Protein AF-A0A6I5CCP0-F1 (afdb_monomer_lite)

Secondary structure (DSSP, 8-state):
--HHHHH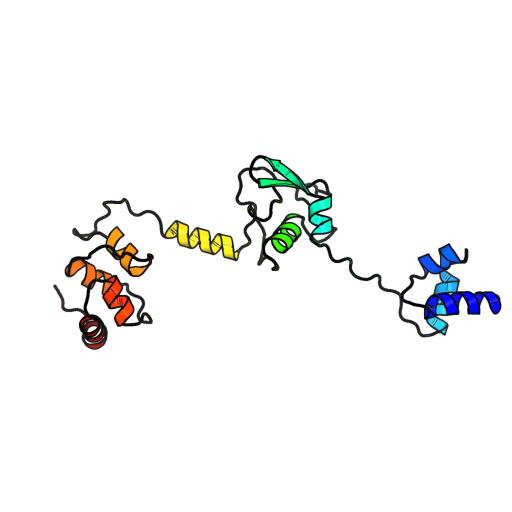HHHHHHHSSS--HHHHHHHHT--HHHHHHHHHHTTPPPP----PPP-HHHHHHHEEE-GGG-EEE-SEE-TT--EESSSS-BHHHHHHHHHHSS--SS--EE-SSSTT---GGGEE-HHHHHHHHHHHTT--S-TT-EETTEEHHHHHHHHHSPSSPPP--HHHHHHHHHTS-TTS-HHHHHHHHT--HHHHHHHHHH-PPP-

Structure (mmCIF, N/CA/C/O backbone):
data_AF-A0A6I5CCP0-F1
#
_entry.id   AF-A0A6I5CCP0-F1
#
loop_
_atom_site.group_PDB
_atom_site.id
_atom_site.type_symbol
_atom_site.label_atom_id
_atom_site.label_alt_id
_atom_site.label_comp_id
_atom_site.label_asym_id
_atom_site.label_entity_id
_atom_site.label_seq_id
_atom_site.pdbx_PDB_ins_code
_atom_site.Cartn_x
_atom_site.Cartn_y
_atom_site.Cartn_z
_atom_site.occupancy
_atom_site.B_iso_or_equiv
_atom_site.auth_seq_id
_atom_site.auth_comp_id
_atom_site.auth_asym_id
_atom_site.auth_atom_id
_atom_site.pdbx_PDB_model_num
ATOM 1 N N . MET A 1 1 ? -32.006 -8.911 41.129 1.00 88.88 1 MET A N 1
ATOM 2 C CA . MET A 1 1 ? -32.310 -7.919 40.074 1.00 88.88 1 MET A CA 1
ATOM 3 C C . MET A 1 1 ? -33.817 -7.750 40.030 1.00 88.88 1 MET A C 1
ATOM 5 O O . MET A 1 1 ? -34.495 -8.765 39.961 1.00 88.88 1 MET A O 1
ATOM 9 N N . THR A 1 2 ? -34.323 -6.521 40.144 1.00 96.19 2 THR A N 1
ATOM 10 C CA . THR A 1 2 ? -35.769 -6.241 40.096 1.00 96.19 2 THR A CA 1
ATOM 11 C C . THR A 1 2 ? -36.306 -6.386 38.670 1.00 96.19 2 THR A C 1
ATOM 13 O O . THR A 1 2 ? -35.546 -6.253 37.707 1.00 96.19 2 THR A O 1
ATOM 16 N N . THR A 1 3 ? -37.607 -6.645 38.527 1.00 96.25 3 THR A N 1
ATOM 17 C CA . THR A 1 3 ? -38.277 -6.769 37.220 1.00 96.25 3 THR A CA 1
ATOM 18 C C . THR A 1 3 ? -38.143 -5.489 36.393 1.00 96.25 3 THR A C 1
ATOM 20 O O . THR A 1 3 ? -37.806 -5.553 35.214 1.00 96.25 3 THR A O 1
ATOM 23 N N . GLU A 1 4 ? -38.293 -4.323 37.026 1.00 96.88 4 GLU A N 1
ATOM 24 C CA . GLU A 1 4 ? -38.095 -3.011 36.391 1.00 96.88 4 GLU A CA 1
ATOM 25 C C . GLU A 1 4 ? -36.678 -2.858 35.829 1.00 96.88 4 GLU A C 1
ATOM 27 O O . GLU A 1 4 ? -36.485 -2.457 34.681 1.00 96.88 4 GLU A O 1
ATOM 32 N N . ARG A 1 5 ? -35.668 -3.259 36.610 1.00 97.38 5 ARG A N 1
ATOM 33 C CA . ARG A 1 5 ? -34.268 -3.180 36.192 1.00 97.38 5 ARG A CA 1
ATOM 34 C C . ARG A 1 5 ? -33.956 -4.135 35.047 1.00 97.38 5 ARG A C 1
ATOM 36 O O . ARG A 1 5 ? -33.204 -3.772 34.144 1.00 97.38 5 ARG A O 1
ATOM 43 N N . TRP A 1 6 ? -34.523 -5.341 35.081 1.00 98.06 6 TRP A N 1
ATOM 44 C CA . TRP A 1 6 ? -34.424 -6.295 33.978 1.00 98.06 6 TRP A CA 1
ATOM 45 C C . TRP A 1 6 ? -35.023 -5.694 32.701 1.00 98.06 6 TRP A C 1
ATOM 47 O O . TRP A 1 6 ? -34.354 -5.687 31.668 1.00 98.06 6 TRP A O 1
ATOM 57 N N . ALA A 1 7 ? -36.225 -5.112 32.787 1.00 97.94 7 ALA A N 1
ATOM 58 C CA . ALA A 1 7 ? -36.920 -4.504 31.652 1.00 97.94 7 ALA A CA 1
ATOM 59 C C . ALA A 1 7 ? -36.148 -3.312 31.067 1.00 97.94 7 ALA A C 1
ATOM 61 O O . ALA A 1 7 ? -36.056 -3.162 29.848 1.00 97.94 7 ALA A O 1
ATOM 62 N N . GLU A 1 8 ? -35.524 -2.492 31.913 1.00 97.81 8 GLU A N 1
ATOM 63 C CA . GLU A 1 8 ? -34.726 -1.356 31.459 1.00 97.81 8 GLU A CA 1
ATOM 64 C C . GLU A 1 8 ? -33.438 -1.787 30.738 1.00 97.81 8 GLU A C 1
ATOM 66 O O . GLU A 1 8 ? -33.099 -1.237 29.684 1.00 97.81 8 GLU A O 1
ATOM 71 N N . ILE A 1 9 ? -32.748 -2.809 31.261 1.00 98.44 9 ILE A N 1
ATOM 72 C CA . ILE A 1 9 ? -31.604 -3.432 30.583 1.00 98.44 9 ILE A CA 1
ATOM 73 C C . ILE A 1 9 ? -32.053 -4.028 29.246 1.00 98.44 9 ILE A C 1
ATOM 75 O O . ILE A 1 9 ? -31.406 -3.781 28.226 1.00 98.44 9 ILE A O 1
ATOM 79 N N . ALA A 1 10 ? -33.155 -4.784 29.241 1.00 98.25 10 ALA A N 1
ATOM 80 C CA . ALA A 1 10 ? -33.691 -5.426 28.048 1.00 98.25 10 ALA A CA 1
ATOM 81 C C . ALA A 1 10 ? -33.992 -4.396 26.956 1.00 98.25 10 ALA A C 1
ATOM 83 O O . ALA A 1 10 ? -33.495 -4.535 25.841 1.00 98.25 10 ALA A O 1
ATOM 84 N N . ARG A 1 11 ? -34.676 -3.301 27.309 1.00 98.31 11 ARG A N 1
ATOM 85 C CA . ARG A 1 11 ? -34.985 -2.195 26.394 1.00 98.31 11 ARG A CA 1
ATOM 86 C C . ARG A 1 11 ? -33.733 -1.600 25.743 1.00 98.31 11 ARG A C 1
ATOM 88 O O . ARG A 1 11 ? -33.738 -1.331 24.546 1.00 98.31 11 ARG A O 1
ATOM 95 N N . LEU A 1 12 ? -32.653 -1.387 26.503 1.00 97.94 12 LEU A N 1
ATOM 96 C CA . LEU A 1 12 ? -31.401 -0.863 25.939 1.00 97.94 12 LEU A CA 1
ATOM 97 C C . LEU A 1 12 ? -30.697 -1.873 25.028 1.00 97.94 12 LEU A C 1
ATOM 99 O O . LEU A 1 12 ? -30.098 -1.473 24.032 1.00 97.94 12 LEU A O 1
ATOM 103 N N . LEU A 1 13 ? -30.750 -3.161 25.369 1.00 97.88 13 LEU A N 1
ATOM 104 C CA . LEU A 1 13 ? -30.146 -4.228 24.573 1.00 97.88 13 LEU A CA 1
ATOM 105 C C . LEU A 1 13 ? -30.885 -4.464 23.250 1.00 97.88 13 LEU A C 1
ATOM 107 O O . LEU A 1 13 ? -30.236 -4.774 22.254 1.00 97.88 13 LEU A O 1
ATOM 111 N N . THR A 1 14 ? -32.211 -4.308 23.226 1.00 97.62 14 THR A N 1
ATOM 112 C CA . THR A 1 14 ? -33.031 -4.489 22.017 1.00 97.62 14 THR A CA 1
ATOM 113 C C . THR A 1 14 ? -33.066 -3.253 21.121 1.00 97.62 14 THR A C 1
ATOM 115 O O . THR A 1 14 ? -33.321 -3.385 19.930 1.00 97.62 14 THR A O 1
ATOM 118 N N . ALA A 1 15 ? -32.779 -2.059 21.652 1.00 96.94 15 ALA A N 1
ATOM 119 C CA . ALA A 1 15 ? -32.758 -0.815 20.876 1.00 96.94 15 ALA A CA 1
ATOM 120 C C . ALA A 1 15 ? -31.620 -0.741 19.838 1.00 96.94 15 ALA A C 1
ATOM 122 O O . ALA A 1 15 ? -31.684 0.072 18.918 1.00 96.94 15 ALA A O 1
ATOM 123 N N . GLY A 1 16 ? -30.566 -1.553 19.972 1.00 93.19 16 GLY A N 1
ATOM 124 C CA . GLY A 1 16 ? -29.484 -1.594 18.992 1.00 93.19 16 GLY A CA 1
ATOM 125 C C . GLY A 1 16 ? -28.222 -2.317 19.468 1.00 93.19 16 GLY A C 1
ATOM 126 O O . GLY A 1 16 ? -28.158 -2.824 20.591 1.00 93.19 16 GLY A O 1
ATOM 127 N N . PRO A 1 17 ? -27.175 -2.368 18.624 1.00 93.81 17 PRO A N 1
ATOM 128 C CA . PRO A 1 17 ? -25.924 -3.041 18.945 1.00 93.81 17 PRO A CA 1
ATOM 129 C C . PRO A 1 17 ? -25.148 -2.265 20.021 1.00 93.81 17 PRO A C 1
ATOM 131 O O . PRO A 1 17 ? -24.336 -1.391 19.726 1.00 93.81 17 PRO A O 1
ATOM 134 N N . VAL A 1 18 ? -25.376 -2.610 21.289 1.00 96.12 18 VAL A N 1
ATOM 135 C CA . VAL A 1 18 ? -24.684 -2.022 22.446 1.00 96.12 18 VAL A CA 1
ATOM 136 C C . VAL A 1 18 ? -23.903 -3.073 23.229 1.00 96.12 18 VAL A C 1
ATOM 138 O O . VAL A 1 18 ? -24.293 -4.240 23.310 1.00 96.12 18 VAL A O 1
ATOM 141 N N . SER A 1 19 ? -22.784 -2.662 23.829 1.00 97.06 19 SER A N 1
ATOM 142 C CA . SER A 1 19 ? -21.966 -3.539 24.675 1.00 97.06 19 SER A CA 1
ATOM 143 C C . SER A 1 19 ? -22.492 -3.612 26.109 1.00 97.06 19 SER A C 1
ATOM 145 O O . SER A 1 19 ? -22.979 -2.618 26.647 1.00 97.06 19 SER A O 1
ATOM 147 N N . ASP A 1 20 ? -22.283 -4.749 26.779 1.00 97.69 20 ASP A N 1
ATOM 148 C CA . ASP A 1 20 ? -22.699 -4.922 28.181 1.00 97.69 20 ASP A CA 1
ATOM 149 C C . ASP A 1 20 ? -22.027 -3.912 29.112 1.00 97.69 20 ASP A C 1
ATOM 151 O O . ASP A 1 20 ? -22.633 -3.445 30.069 1.00 97.69 20 ASP A O 1
ATOM 155 N N . THR A 1 21 ? -20.777 -3.539 28.815 1.00 97.69 21 THR A N 1
ATOM 156 C CA . THR A 1 21 ? -20.056 -2.500 29.558 1.00 97.69 21 THR A CA 1
ATOM 157 C C . THR A 1 21 ? -20.719 -1.130 29.385 1.00 97.69 21 THR A C 1
ATOM 159 O O . THR A 1 21 ? -20.801 -0.375 30.346 1.00 97.69 21 THR A O 1
ATOM 162 N N . SER A 1 22 ? -21.186 -0.792 28.177 1.00 97.12 22 SER A N 1
ATOM 163 C CA . SER A 1 22 ? -21.854 0.489 27.914 1.00 97.12 22 SER A CA 1
ATOM 164 C C . SER A 1 22 ? -23.195 0.574 28.642 1.00 97.12 22 SER A C 1
ATOM 166 O O . SER A 1 22 ? -23.447 1.565 29.324 1.00 97.12 22 SER A O 1
ATOM 168 N N . VAL A 1 23 ? -24.000 -0.492 28.586 1.00 97.88 23 VAL A N 1
ATOM 169 C CA . VAL A 1 23 ? -25.275 -0.582 29.318 1.00 97.88 23 VAL A CA 1
ATOM 170 C C . VAL A 1 23 ? -25.043 -0.537 30.830 1.00 97.88 23 VAL A C 1
ATOM 172 O O . VAL A 1 23 ? -25.684 0.247 31.520 1.00 97.88 23 VAL A O 1
ATOM 175 N N . SER A 1 24 ? -24.074 -1.306 31.335 1.00 98.25 24 SER A N 1
ATOM 176 C CA . SER A 1 24 ? -23.688 -1.329 32.753 1.00 98.25 24 SER A CA 1
ATOM 177 C C . SER A 1 24 ? -23.285 0.053 33.271 1.00 98.25 24 SER A C 1
ATOM 179 O O . SER A 1 24 ? -23.760 0.458 34.328 1.00 98.25 24 SER A O 1
ATOM 181 N N . LYS A 1 25 ? -22.474 0.805 32.512 1.00 98.00 25 LYS A N 1
ATOM 182 C CA . LYS A 1 25 ? -22.101 2.186 32.859 1.00 98.00 25 LYS A CA 1
ATOM 183 C C . LYS A 1 25 ? -23.299 3.132 32.829 1.00 98.00 25 LYS A C 1
ATOM 185 O O . LYS A 1 25 ? -23.467 3.907 33.756 1.00 98.00 25 LYS A O 1
ATOM 190 N N . ARG A 1 26 ? -24.135 3.056 31.787 1.00 97.94 26 ARG A N 1
ATOM 191 C CA . ARG A 1 26 ? -25.297 3.943 31.620 1.00 97.94 26 ARG A CA 1
ATOM 192 C C . ARG A 1 26 ? -26.329 3.753 32.727 1.00 97.94 26 ARG A C 1
ATOM 194 O O . ARG A 1 26 ? -26.877 4.727 33.225 1.00 97.94 26 ARG A O 1
ATOM 201 N N . LEU A 1 27 ? -26.583 2.504 33.103 1.00 97.69 27 LEU A N 1
ATOM 202 C CA . LEU A 1 27 ? -27.554 2.175 34.136 1.00 97.69 27 LEU A CA 1
ATOM 203 C C . LEU A 1 27 ? -26.951 2.159 35.541 1.00 97.69 27 LEU A C 1
ATOM 205 O O . LEU A 1 27 ? -27.716 2.123 36.493 1.00 97.69 27 LEU A O 1
ATOM 209 N N . HIS A 1 28 ? -25.626 2.218 35.698 1.00 97.69 28 HIS A N 1
ATOM 210 C CA . HIS A 1 28 ? -24.938 2.030 36.982 1.00 97.69 28 HIS A CA 1
ATOM 211 C C . HIS A 1 28 ? -25.294 0.676 37.629 1.00 97.69 28 HIS A C 1
ATOM 213 O O . HIS A 1 28 ? -25.714 0.598 38.781 1.00 97.69 28 HIS A O 1
ATOM 219 N N . CYS A 1 29 ? -25.182 -0.416 36.867 1.00 97.44 29 CYS A N 1
ATOM 220 C CA . CYS A 1 29 ? -25.415 -1.782 37.352 1.00 97.44 29 CYS A CA 1
ATOM 221 C C . CYS A 1 29 ? -24.216 -2.694 37.080 1.00 97.44 29 CYS A C 1
ATOM 223 O O . CYS A 1 29 ? -23.325 -2.359 36.295 1.00 97.44 29 CYS A O 1
ATOM 225 N N . HIS A 1 30 ? -24.182 -3.876 37.699 1.00 97.81 30 HIS A N 1
ATOM 226 C CA . HIS A 1 30 ? -23.111 -4.829 37.439 1.00 97.81 30 HIS A CA 1
ATOM 227 C C . HIS A 1 30 ? -23.213 -5.410 36.027 1.00 97.81 30 HIS A C 1
ATOM 229 O O . HIS A 1 30 ? -24.251 -5.893 35.580 1.00 97.81 30 HIS A O 1
ATOM 235 N N . LYS A 1 31 ? -22.072 -5.471 35.337 1.00 97.88 31 LYS A N 1
ATOM 236 C CA . LYS A 1 31 ? -21.960 -6.074 34.000 1.00 97.88 31 LYS A CA 1
ATOM 237 C C . LYS A 1 31 ? -22.453 -7.529 33.939 1.00 97.88 31 LYS A C 1
ATOM 239 O O . LYS A 1 31 ? -22.919 -7.967 32.890 1.00 97.88 31 LYS A O 1
ATOM 244 N N . ARG A 1 32 ? -22.354 -8.282 35.044 1.00 97.94 32 ARG A N 1
ATOM 245 C CA . ARG A 1 32 ? -22.857 -9.666 35.138 1.00 97.94 32 ARG A CA 1
ATOM 246 C C . ARG A 1 32 ? -24.376 -9.739 34.967 1.00 97.94 32 ARG A C 1
ATOM 248 O O . ARG A 1 32 ? -24.837 -10.653 34.288 1.00 97.94 32 ARG A O 1
ATOM 255 N N . ASP A 1 33 ? -25.113 -8.767 35.501 1.00 98.12 33 ASP A N 1
ATOM 256 C CA . ASP A 1 33 ? -26.572 -8.699 35.377 1.00 98.12 33 ASP A CA 1
ATOM 257 C C . ASP A 1 33 ? -26.972 -8.428 33.930 1.00 98.12 33 ASP A C 1
ATOM 259 O O . ASP A 1 33 ? -27.780 -9.157 33.366 1.00 98.12 33 ASP A O 1
ATOM 263 N N . VAL A 1 34 ? -26.308 -7.468 33.278 1.00 98.38 34 VAL A N 1
ATOM 264 C CA . VAL A 1 34 ? -26.515 -7.190 31.847 1.00 98.38 34 VAL A CA 1
ATOM 265 C C . VAL A 1 34 ? -26.241 -8.427 30.992 1.00 98.38 34 VAL A C 1
ATOM 267 O O . VAL A 1 34 ? -27.025 -8.762 30.107 1.00 98.38 34 VAL A O 1
ATOM 270 N N . GLY A 1 35 ? -25.155 -9.146 31.286 1.00 97.88 35 GLY A N 1
ATOM 271 C CA . GLY A 1 35 ? -24.825 -10.391 30.598 1.00 97.88 35 GLY A CA 1
ATOM 272 C C . GLY A 1 35 ? -25.849 -11.507 30.832 1.00 97.88 35 GLY A C 1
ATOM 273 O O . GLY A 1 35 ? -26.029 -12.340 29.947 1.00 97.88 35 GLY A O 1
ATOM 274 N N . LYS A 1 36 ? -26.521 -11.535 31.992 1.00 98.19 36 LYS A N 1
ATOM 275 C CA . LYS A 1 36 ? -27.636 -12.454 32.261 1.00 98.19 36 LYS A CA 1
ATOM 276 C C . LYS A 1 36 ? -28.843 -12.089 31.402 1.00 98.19 36 LYS A C 1
ATOM 278 O O . LYS A 1 36 ? -29.262 -12.925 30.616 1.00 98.19 36 LYS A O 1
ATOM 283 N N . VAL A 1 37 ? -29.293 -10.832 31.446 1.00 98.38 37 VAL A N 1
ATOM 284 C CA . VAL A 1 37 ? -30.425 -10.356 30.626 1.00 98.38 37 VAL A CA 1
ATOM 285 C C . VAL A 1 37 ? -30.181 -10.611 29.137 1.00 98.38 37 VAL A C 1
ATOM 287 O O . VAL A 1 37 ? -31.066 -11.091 28.440 1.00 98.38 37 VAL A O 1
ATOM 290 N N . ARG A 1 38 ? -28.962 -10.370 28.637 1.00 98.50 38 ARG A N 1
ATOM 291 C CA . ARG A 1 38 ? -28.609 -10.668 27.241 1.00 98.50 38 ARG A CA 1
ATOM 292 C C . ARG A 1 38 ? -28.812 -12.146 26.885 1.00 98.50 38 ARG A C 1
ATOM 294 O O . ARG A 1 38 ? -29.326 -12.430 25.808 1.00 98.50 38 ARG A O 1
ATOM 301 N N . ARG A 1 39 ? -28.385 -13.066 27.761 1.00 98.19 39 ARG A N 1
ATOM 302 C CA . ARG A 1 39 ? -28.573 -14.513 27.560 1.00 98.19 39 ARG A CA 1
ATOM 303 C C . ARG A 1 39 ? -30.046 -14.897 27.631 1.00 98.19 39 ARG A C 1
ATOM 305 O O . ARG A 1 39 ? -30.483 -15.658 26.779 1.00 98.19 39 ARG A O 1
ATOM 312 N N . ASP A 1 40 ? -30.784 -14.340 28.588 1.00 98.06 40 ASP A N 1
ATOM 313 C CA . ASP A 1 40 ? -32.223 -14.580 28.748 1.00 98.06 40 ASP A CA 1
ATOM 314 C C . ASP A 1 40 ? -33.003 -14.143 27.490 1.00 98.06 40 ASP A C 1
ATOM 316 O O . ASP A 1 40 ? -33.939 -14.815 27.077 1.00 98.06 40 ASP A O 1
ATOM 320 N N . LEU A 1 41 ? -32.571 -13.059 26.832 1.00 97.88 41 LEU A N 1
ATOM 321 C CA . LEU A 1 41 ? -33.126 -12.577 25.558 1.00 97.88 41 LEU A CA 1
ATOM 322 C C . LEU A 1 41 ? -32.621 -13.336 24.314 1.00 97.88 41 LEU A C 1
ATOM 324 O O . LEU A 1 41 ? -32.985 -12.975 23.197 1.00 97.88 41 LEU A O 1
ATOM 328 N N . GLY A 1 42 ? -31.726 -14.319 24.462 1.00 97.56 42 GLY A N 1
ATOM 329 C CA . GLY A 1 42 ? -31.123 -15.035 23.330 1.00 97.56 42 GLY A CA 1
ATOM 330 C C . GLY A 1 42 ? -30.231 -14.169 22.429 1.00 97.56 42 GLY A C 1
ATOM 331 O O . GLY A 1 42 ? -29.919 -14.554 21.303 1.00 97.56 42 GLY A O 1
ATOM 332 N N . LEU A 1 43 ? -29.801 -12.992 22.896 1.00 97.12 43 LEU A N 1
ATOM 333 C CA . LEU A 1 43 ? -28.999 -12.069 22.097 1.00 97.12 43 LEU A CA 1
ATOM 334 C C . LEU A 1 43 ? -27.531 -12.528 22.040 1.00 97.12 43 LEU A C 1
ATOM 336 O O . LEU A 1 43 ? -26.941 -12.878 23.071 1.00 97.12 43 LEU A O 1
ATOM 340 N N . PRO A 1 44 ? -26.869 -12.456 20.870 1.00 96.50 44 PRO A N 1
ATOM 341 C CA . PRO A 1 44 ? -25.467 -12.825 20.759 1.00 96.50 44 PRO A CA 1
ATOM 342 C C . PRO A 1 44 ? -24.583 -11.877 21.575 1.00 96.50 44 PRO A C 1
ATOM 344 O O . PRO A 1 44 ? -24.901 -10.701 21.802 1.00 96.50 44 PRO A O 1
ATOM 347 N N . LYS A 1 45 ? -23.415 -12.381 21.989 1.00 95.94 45 LYS A N 1
ATOM 348 C CA . LYS A 1 45 ? -22.385 -11.560 22.632 1.00 95.94 45 LYS A CA 1
ATOM 349 C C . LYS A 1 45 ? -21.998 -10.417 21.696 1.00 95.94 45 LYS A C 1
ATOM 351 O O . LYS A 1 45 ? -21.583 -10.661 20.564 1.00 95.94 45 LYS A O 1
ATOM 356 N N . TYR A 1 46 ? -22.078 -9.186 22.197 1.00 95.19 46 TYR A N 1
ATOM 357 C CA . TYR A 1 46 ? -21.692 -8.008 21.429 1.00 95.19 46 TYR A CA 1
ATOM 358 C C . TYR A 1 46 ? -20.239 -8.122 20.952 1.00 95.19 46 TYR A C 1
ATOM 360 O O . TYR A 1 46 ? -19.313 -8.255 21.762 1.00 95.19 46 TYR A O 1
ATOM 368 N N . ARG A 1 47 ? -20.050 -8.046 19.634 1.00 91.50 47 ARG A N 1
ATOM 369 C CA . ARG A 1 47 ? -18.745 -7.904 18.994 1.00 91.50 47 ARG A CA 1
ATOM 370 C C . ARG A 1 47 ? -18.659 -6.474 18.466 1.00 91.50 47 ARG A C 1
ATOM 372 O O . ARG A 1 47 ? -19.476 -6.120 17.620 1.00 91.50 47 ARG A O 1
ATOM 379 N N . PRO A 1 48 ? -17.736 -5.639 18.973 1.00 85.38 48 PRO A N 1
ATOM 380 C CA . PRO A 1 48 ? -17.564 -4.306 18.422 1.00 85.38 48 PRO A CA 1
ATOM 381 C C . PRO A 1 48 ? -17.222 -4.417 16.932 1.00 85.38 48 PRO A C 1
ATOM 383 O O 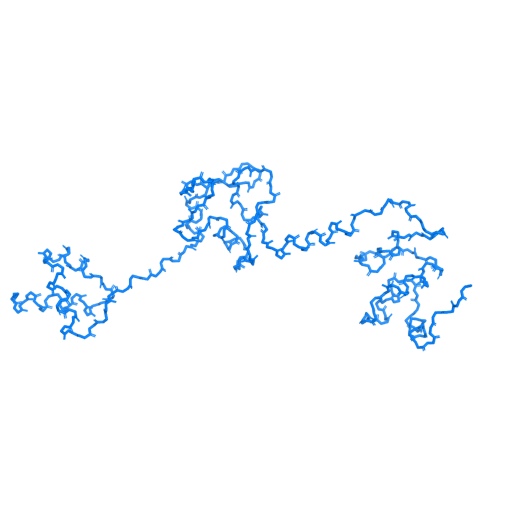. PRO A 1 48 ? -16.472 -5.327 16.561 1.00 85.38 48 PRO A O 1
ATOM 386 N N . PRO A 1 49 ? -17.747 -3.518 16.083 1.00 82.56 49 PRO A N 1
ATOM 387 C CA . PRO A 1 49 ? -17.372 -3.503 14.681 1.00 82.56 49 PRO A CA 1
ATOM 388 C C . PRO A 1 49 ? -15.856 -3.335 14.571 1.00 82.56 49 PRO A C 1
ATOM 390 O O . PRO A 1 49 ? -15.248 -2.543 15.301 1.00 82.56 49 PRO A O 1
ATOM 393 N N . THR A 1 50 ? -15.231 -4.099 13.673 1.00 83.25 50 THR A N 1
ATOM 394 C CA . THR A 1 50 ? -13.808 -3.928 13.384 1.00 83.25 50 THR A CA 1
ATOM 395 C C . THR A 1 50 ? -13.622 -2.517 12.852 1.00 83.25 50 THR A C 1
ATOM 397 O O . THR A 1 50 ? -14.106 -2.191 11.771 1.00 83.25 50 THR A O 1
ATOM 400 N N . ARG A 1 51 ? -12.934 -1.663 13.615 1.00 86.31 51 ARG A N 1
ATOM 401 C CA . ARG A 1 51 ? -12.612 -0.310 13.163 1.00 86.31 51 ARG A CA 1
ATOM 402 C C . ARG A 1 51 ? -11.797 -0.399 11.875 1.00 86.31 51 ARG A C 1
ATOM 404 O O . ARG A 1 51 ? -10.670 -0.899 11.887 1.00 86.31 51 ARG A O 1
ATOM 411 N N . VAL A 1 52 ? -12.356 0.119 10.788 1.00 90.12 52 VAL A N 1
ATOM 412 C CA . VAL A 1 52 ? -11.662 0.232 9.507 1.00 90.12 52 VAL A CA 1
ATOM 413 C C . VAL A 1 52 ? -10.802 1.486 9.545 1.00 90.12 52 VAL A C 1
ATOM 415 O O . VAL A 1 52 ? -11.296 2.581 9.782 1.00 90.12 52 VAL A O 1
ATOM 418 N N . TRP A 1 53 ? -9.500 1.308 9.348 1.00 95.38 53 TRP A N 1
ATOM 419 C CA . TRP A 1 53 ? -8.555 2.416 9.255 1.00 95.38 53 TRP A CA 1
ATOM 420 C C . TRP A 1 53 ? -8.570 2.975 7.837 1.00 95.38 53 TRP A C 1
ATOM 422 O O . TRP A 1 53 ? -8.310 2.226 6.891 1.00 95.38 53 TRP A O 1
ATOM 432 N N . GLY A 1 54 ? -8.878 4.263 7.698 1.00 95.88 54 GLY A N 1
ATOM 433 C CA . GLY A 1 54 ? -9.105 4.917 6.405 1.00 95.88 54 GLY A CA 1
ATOM 434 C C . GLY A 1 54 ? -8.223 6.141 6.153 1.00 95.88 54 GLY A C 1
ATOM 435 O O . GLY A 1 54 ? -7.209 6.347 6.822 1.00 95.88 54 GLY A O 1
ATOM 436 N N . ARG A 1 55 ? -8.632 6.958 5.173 1.00 97.56 55 ARG A N 1
ATOM 437 C CA . ARG A 1 55 ? -7.954 8.210 4.798 1.00 97.56 55 ARG A CA 1
ATOM 438 C C . ARG A 1 55 ? -7.880 9.187 5.970 1.00 97.56 55 ARG A C 1
ATOM 440 O O . ARG A 1 55 ? -6.793 9.659 6.268 1.00 97.56 55 ARG A O 1
ATOM 447 N N . ASP A 1 56 ? -8.978 9.409 6.683 1.00 97.56 56 ASP A N 1
ATOM 448 C CA . ASP A 1 56 ? -9.016 10.380 7.786 1.00 97.56 56 ASP A CA 1
ATOM 449 C C . ASP A 1 56 ? -8.045 10.020 8.916 1.00 97.56 56 ASP A C 1
ATOM 451 O O . ASP A 1 56 ? -7.374 10.881 9.481 1.00 97.56 56 ASP A O 1
ATOM 455 N N . ASP A 1 57 ? -7.910 8.726 9.222 1.00 97.38 57 ASP A N 1
ATOM 456 C CA . ASP A 1 57 ? -6.922 8.252 10.191 1.00 97.38 57 ASP A CA 1
ATOM 457 C C . ASP A 1 57 ? -5.487 8.486 9.714 1.00 97.38 57 ASP A C 1
ATOM 459 O O . ASP A 1 57 ? -4.625 8.842 10.518 1.00 97.38 57 ASP A O 1
ATOM 463 N N . TYR A 1 58 ? -5.230 8.275 8.421 1.00 98.12 58 TYR A N 1
ATOM 464 C CA . TYR A 1 58 ? -3.929 8.532 7.815 1.00 98.12 58 TYR A CA 1
ATOM 465 C C . TYR A 1 58 ? -3.580 10.022 7.836 1.00 98.12 58 TYR A C 1
ATOM 467 O O . TYR A 1 58 ? -2.482 10.372 8.262 1.00 98.12 58 TYR A O 1
ATOM 475 N N . GLU A 1 59 ? -4.504 10.895 7.437 1.00 97.94 59 GLU A N 1
ATOM 476 C CA . GLU A 1 59 ? -4.298 12.347 7.437 1.00 97.94 59 GLU A CA 1
ATOM 477 C C . GLU A 1 59 ? -4.086 12.874 8.860 1.00 97.94 59 GLU A C 1
ATOM 479 O O . GLU A 1 59 ? -3.142 13.613 9.119 1.00 97.94 59 GLU A O 1
ATOM 484 N N . ARG A 1 60 ? -4.887 12.411 9.827 1.00 97.75 60 ARG A N 1
ATOM 485 C CA . ARG A 1 60 ? -4.759 12.804 11.239 1.00 97.75 60 ARG A CA 1
ATOM 486 C C . ARG A 1 60 ? -3.423 12.398 11.863 1.00 97.75 60 ARG A C 1
ATOM 488 O O . ARG A 1 60 ? -2.923 13.085 12.751 1.00 97.75 60 ARG A O 1
ATOM 495 N N . LEU A 1 61 ? -2.869 11.254 11.462 1.00 98.06 61 LEU A N 1
ATOM 496 C CA . LEU A 1 61 ? -1.658 10.684 12.062 1.00 98.06 61 LEU A CA 1
ATOM 497 C C . LEU A 1 61 ? -0.402 10.860 11.209 1.00 98.06 61 LEU A C 1
ATOM 499 O O . LEU A 1 61 ? 0.666 10.415 11.631 1.00 98.06 61 LEU A O 1
ATOM 503 N N . SER A 1 62 ? -0.489 11.502 10.045 1.00 98.06 62 SER A N 1
ATOM 504 C CA . SER A 1 62 ? 0.673 11.791 9.209 1.00 98.06 62 SER A CA 1
ATOM 505 C C . SER A 1 62 ? 0.763 13.276 8.883 1.00 98.06 62 SER A C 1
ATOM 507 O O . SER A 1 62 ? -0.199 13.892 8.439 1.00 98.06 62 SER A O 1
ATOM 509 N N . VAL A 1 63 ? 1.942 13.855 9.081 1.00 98.00 63 VAL A N 1
ATOM 510 C CA . VAL A 1 63 ? 2.195 15.280 8.841 1.00 98.00 63 VAL A CA 1
ATOM 511 C C . VAL A 1 63 ? 2.946 15.435 7.524 1.00 98.00 63 VAL A C 1
ATOM 513 O O . VAL A 1 63 ? 3.951 14.735 7.344 1.00 98.00 63 VAL A O 1
ATOM 516 N N . PRO A 1 64 ? 2.486 16.306 6.607 1.00 97.94 64 PRO A N 1
ATOM 517 C CA . PRO A 1 64 ? 3.222 16.610 5.392 1.00 97.94 64 PRO A CA 1
ATOM 518 C C . PRO A 1 64 ? 4.540 17.315 5.705 1.00 97.94 64 PRO A C 1
ATOM 520 O O . PRO A 1 64 ? 4.644 18.115 6.631 1.00 97.94 64 PRO A O 1
ATOM 523 N N . LEU A 1 65 ? 5.551 16.987 4.918 1.00 97.31 65 LEU A N 1
ATOM 524 C CA . LEU A 1 65 ? 6.885 17.559 4.945 1.00 97.31 65 LEU A CA 1
ATOM 525 C C . LEU A 1 65 ? 7.238 18.063 3.541 1.00 97.31 65 LEU A C 1
ATOM 527 O O . LEU A 1 65 ? 6.582 17.725 2.553 1.00 97.31 65 LEU A O 1
ATOM 531 N N . THR A 1 66 ? 8.305 18.851 3.445 1.00 95.38 66 THR A N 1
ATOM 532 C CA . THR A 1 66 ? 8.821 19.357 2.170 1.00 95.38 66 THR A CA 1
ATOM 533 C C . THR A 1 66 ? 9.164 18.208 1.213 1.00 95.38 66 THR A C 1
ATOM 535 O O . THR A 1 66 ? 9.678 17.173 1.638 1.00 95.38 66 THR A O 1
ATOM 538 N N . GLY A 1 67 ? 8.888 18.390 -0.083 1.00 94.12 67 GLY A N 1
ATOM 539 C CA . GLY A 1 67 ? 9.203 17.400 -1.122 1.00 94.12 67 GLY A CA 1
ATOM 540 C C . GLY A 1 67 ? 8.237 16.211 -1.194 1.00 94.12 67 GLY A C 1
ATOM 541 O O . GLY A 1 67 ? 8.654 15.118 -1.560 1.00 94.12 67 GLY A O 1
ATOM 542 N N . GLY A 1 68 ? 6.974 16.385 -0.786 1.00 96.69 68 GLY A N 1
ATOM 543 C CA . GLY A 1 68 ? 5.948 15.326 -0.842 1.00 96.69 68 GLY A CA 1
ATOM 544 C C . GLY A 1 68 ? 6.097 14.248 0.241 1.00 96.69 68 GLY A C 1
ATOM 545 O O . GLY A 1 68 ? 5.319 13.301 0.338 1.00 96.69 68 GLY A O 1
ATOM 546 N N . HIS A 1 69 ? 7.091 14.372 1.120 1.00 98.31 69 HIS A N 1
ATOM 547 C CA . HIS A 1 69 ? 7.276 13.429 2.213 1.00 98.31 69 HIS A CA 1
ATOM 548 C C . HIS A 1 69 ? 6.190 13.577 3.281 1.00 98.31 69 HIS A C 1
ATOM 550 O O . HIS A 1 69 ? 5.592 14.634 3.461 1.00 98.31 69 HIS A O 1
ATOM 556 N N . ARG A 1 70 ? 5.950 12.502 4.037 1.00 98.44 70 ARG A N 1
ATOM 557 C CA . ARG A 1 70 ? 5.057 12.528 5.200 1.00 98.44 70 ARG A CA 1
ATOM 558 C C . ARG A 1 70 ? 5.685 11.776 6.361 1.00 98.44 70 ARG A C 1
ATOM 560 O O . ARG A 1 70 ? 6.217 10.681 6.172 1.00 98.44 70 ARG A O 1
ATOM 567 N N . CYS A 1 71 ? 5.604 12.353 7.556 1.00 98.00 71 CYS A N 1
ATOM 568 C CA . CYS A 1 71 ? 6.083 11.746 8.797 1.00 98.00 71 CYS A CA 1
ATOM 569 C C . CYS A 1 71 ? 4.914 11.198 9.614 1.00 98.00 71 CYS A C 1
ATOM 571 O O . CYS A 1 71 ? 3.889 11.861 9.767 1.00 98.00 71 CYS A O 1
ATOM 573 N N . TRP A 1 72 ? 5.069 9.991 10.154 1.00 98.38 72 TRP A N 1
ATOM 574 C CA . TRP A 1 72 ? 4.061 9.370 11.007 1.00 98.38 72 TRP A CA 1
ATOM 575 C C . TRP A 1 72 ? 4.171 9.872 12.452 1.00 98.38 72 TRP A C 1
ATOM 577 O O . TRP A 1 72 ? 5.240 9.833 13.057 1.00 98.38 72 TRP A O 1
ATOM 587 N N . ARG A 1 73 ? 3.057 10.304 13.039 1.00 98.00 73 ARG A N 1
ATOM 588 C CA . ARG A 1 73 ? 2.966 10.744 14.442 1.00 98.00 73 ARG A CA 1
ATOM 589 C C . ARG A 1 73 ? 2.416 9.683 15.392 1.00 98.00 73 ARG A C 1
ATOM 591 O O . ARG A 1 73 ? 2.336 9.922 16.592 1.00 98.00 73 ARG A O 1
ATOM 598 N N . GLY A 1 74 ? 1.972 8.547 14.863 1.00 96.25 74 GLY A N 1
ATOM 599 C CA . GLY A 1 74 ? 1.405 7.475 15.670 1.00 96.25 74 GLY A CA 1
ATOM 600 C C . GLY A 1 74 ? 2.464 6.598 16.338 1.00 96.25 74 GLY A C 1
ATOM 601 O O . GLY A 1 74 ? 3.616 6.978 16.533 1.00 96.25 74 GLY A O 1
ATOM 602 N N . ARG A 1 75 ? 2.049 5.378 16.682 1.00 97.31 75 ARG A N 1
ATOM 603 C CA . ARG A 1 75 ? 2.900 4.395 17.352 1.00 97.31 75 ARG A CA 1
ATOM 604 C C . ARG A 1 75 ? 4.012 3.886 16.430 1.00 97.31 75 ARG A C 1
ATOM 606 O O . ARG A 1 75 ? 3.789 3.673 15.238 1.00 97.31 75 ARG A O 1
ATOM 613 N N . TYR A 1 76 ? 5.156 3.591 17.036 1.00 97.94 76 TYR A N 1
ATOM 614 C CA . TYR A 1 76 ? 6.255 2.828 16.455 1.00 97.94 76 TYR A CA 1
ATOM 615 C C . TYR A 1 76 ? 6.472 1.530 17.246 1.00 97.94 76 TYR A C 1
ATOM 617 O O . TYR A 1 76 ? 6.082 1.444 18.415 1.00 97.94 76 TYR A O 1
ATOM 625 N N . ASP A 1 77 ? 7.047 0.513 16.609 1.00 97.00 77 ASP A N 1
ATOM 626 C CA . ASP A 1 77 ? 7.633 -0.627 17.322 1.00 97.00 77 ASP A CA 1
ATOM 627 C C . ASP A 1 77 ? 9.093 -0.348 17.727 1.00 97.00 77 ASP A C 1
ATOM 629 O O . ASP A 1 77 ? 9.632 0.729 17.461 1.00 97.00 77 ASP A O 1
ATOM 633 N N . GLU A 1 78 ? 9.733 -1.322 18.374 1.00 96.94 78 GLU A N 1
ATOM 634 C CA . GLU A 1 78 ? 11.128 -1.231 18.833 1.00 96.94 78 GLU A CA 1
ATOM 635 C C . GLU A 1 78 ? 12.123 -1.063 17.673 1.00 96.94 78 GLU A C 1
ATOM 637 O O . GLU A 1 78 ? 13.123 -0.361 17.802 1.00 96.94 78 GLU A O 1
ATOM 642 N N . ALA A 1 79 ? 11.814 -1.623 16.499 1.00 95.38 79 ALA A N 1
ATOM 643 C CA . ALA A 1 79 ? 12.602 -1.448 15.280 1.00 95.38 79 ALA A CA 1
ATOM 644 C C . ALA A 1 79 ? 12.336 -0.094 14.581 1.00 95.38 79 ALA A C 1
ATOM 646 O O . ALA A 1 79 ? 12.980 0.253 13.584 1.00 95.38 79 ALA A O 1
ATOM 647 N N . GLY A 1 80 ? 11.390 0.703 15.086 1.00 96.12 80 GLY A N 1
ATOM 648 C CA . GLY A 1 80 ? 10.998 1.985 14.518 1.00 96.12 80 GLY A CA 1
ATOM 649 C C . GLY A 1 80 ? 10.135 1.878 13.260 1.00 96.12 80 GLY A C 1
ATOM 650 O O . GLY A 1 80 ? 10.128 2.809 12.449 1.00 96.12 80 GLY A O 1
ATOM 651 N N . VAL A 1 81 ? 9.417 0.771 13.074 1.00 97.25 81 VAL A N 1
ATOM 652 C CA . VAL A 1 81 ? 8.375 0.619 12.056 1.00 97.25 81 VAL A CA 1
ATOM 653 C C . VAL A 1 81 ? 7.102 1.319 12.548 1.00 97.25 81 VAL A C 1
ATOM 655 O O . VAL A 1 81 ? 6.640 1.039 13.655 1.00 97.25 81 VAL A O 1
ATOM 658 N N . PRO A 1 82 ? 6.508 2.229 11.759 1.00 98.06 82 PRO A N 1
ATOM 659 C CA . PRO A 1 82 ? 5.282 2.915 12.140 1.00 98.06 82 PRO A CA 1
ATOM 660 C C . PRO A 1 82 ? 4.056 2.002 11.996 1.00 98.06 82 PRO A C 1
ATOM 662 O O . PRO A 1 82 ? 3.869 1.331 10.974 1.00 98.06 82 PRO A O 1
ATOM 665 N N . TYR A 1 83 ? 3.173 2.033 12.992 1.00 98.06 83 TYR A N 1
ATOM 666 C CA . TYR A 1 83 ? 1.928 1.269 13.034 1.00 98.06 83 TYR A CA 1
ATOM 667 C C . TYR A 1 83 ? 0.705 2.176 13.172 1.00 98.06 83 TYR A C 1
ATOM 669 O O . TYR A 1 83 ? 0.675 3.102 13.985 1.00 98.06 83 TYR A O 1
ATOM 677 N N . ALA A 1 84 ? -0.327 1.856 12.390 1.00 96.38 84 ALA A N 1
ATOM 678 C CA . ALA A 1 84 ? -1.662 2.418 12.532 1.00 96.38 84 ALA A CA 1
ATOM 679 C C . ALA A 1 84 ? -2.389 1.771 13.716 1.00 96.38 84 ALA A C 1
ATOM 681 O O . ALA A 1 84 ? -2.931 2.453 14.577 1.00 96.38 84 ALA A O 1
ATOM 682 N N . ASN A 1 85 ? -2.328 0.444 13.817 1.00 94.75 85 ASN A N 1
ATOM 683 C CA . ASN A 1 85 ? -2.865 -0.307 14.950 1.00 94.75 85 ASN A CA 1
ATOM 684 C C . ASN A 1 85 ? -1.982 -1.529 15.258 1.00 94.75 85 ASN A C 1
ATOM 686 O O . ASN A 1 85 ? -0.869 -1.629 14.759 1.00 94.75 85 ASN A O 1
ATOM 690 N N . ARG A 1 86 ? -2.461 -2.473 16.079 1.00 92.88 86 ARG A N 1
ATOM 691 C CA . ARG A 1 86 ? -1.678 -3.652 16.493 1.00 92.88 86 ARG A CA 1
ATOM 692 C C . ARG A 1 86 ? -1.211 -4.548 15.334 1.00 92.88 86 ARG A C 1
ATOM 694 O O . ARG A 1 86 ? -0.224 -5.249 15.505 1.00 92.88 86 ARG A O 1
ATOM 701 N N . VAL A 1 87 ? -1.910 -4.551 14.200 1.00 94.50 87 VAL A N 1
ATOM 702 C CA . VAL A 1 87 ? -1.646 -5.463 13.069 1.00 94.50 87 VAL A CA 1
ATOM 703 C C . VAL A 1 87 ? -1.377 -4.739 11.746 1.00 94.50 87 VAL A C 1
ATOM 705 O O . VAL A 1 87 ? -0.773 -5.308 10.843 1.00 94.50 87 VAL A O 1
ATOM 708 N N . LEU A 1 88 ? -1.812 -3.485 11.614 1.00 96.25 88 LEU A N 1
ATOM 709 C CA . LEU A 1 88 ? -1.693 -2.696 10.391 1.00 96.25 88 LEU A CA 1
ATOM 710 C C . LEU A 1 88 ? -0.545 -1.692 10.512 1.00 96.25 88 LEU A C 1
ATOM 712 O O . LEU A 1 88 ? -0.610 -0.762 11.321 1.00 96.25 88 LEU A O 1
ATOM 716 N N . THR A 1 89 ? 0.479 -1.842 9.671 1.00 98.25 89 THR A N 1
ATOM 717 C CA . THR A 1 89 ? 1.553 -0.847 9.555 1.00 98.25 89 THR A CA 1
ATOM 718 C C . THR A 1 89 ? 1.040 0.430 8.891 1.00 98.25 89 THR A C 1
ATOM 720 O O . THR A 1 89 ? 0.155 0.390 8.030 1.00 98.25 89 THR A O 1
ATOM 723 N N . ALA A 1 90 ? 1.627 1.573 9.246 1.00 98.31 90 ALA A N 1
ATOM 724 C CA . ALA A 1 90 ? 1.296 2.846 8.609 1.00 98.31 90 ALA A CA 1
ATOM 725 C C . ALA A 1 90 ? 1.625 2.830 7.107 1.00 98.31 90 ALA A C 1
ATOM 727 O O . ALA A 1 90 ? 0.886 3.412 6.324 1.00 98.31 90 ALA A O 1
ATOM 728 N N . TYR A 1 91 ? 2.664 2.095 6.687 1.00 98.56 91 TYR A N 1
ATOM 729 C CA . TYR A 1 91 ? 2.998 1.918 5.270 1.00 98.56 91 TYR A CA 1
ATOM 730 C C . TYR A 1 91 ? 1.876 1.234 4.483 1.00 98.56 91 TYR A C 1
ATOM 732 O O . TYR A 1 91 ? 1.512 1.700 3.408 1.00 98.56 91 TYR A O 1
ATOM 740 N N . ARG A 1 92 ? 1.290 0.147 5.010 1.00 98.50 92 ARG A N 1
ATOM 741 C CA . ARG A 1 92 ? 0.160 -0.518 4.340 1.00 98.50 92 ARG A CA 1
ATOM 742 C C . ARG A 1 92 ? -1.060 0.394 4.289 1.00 98.50 92 ARG A C 1
ATOM 744 O O . ARG A 1 92 ? -1.704 0.467 3.251 1.00 98.50 92 ARG A O 1
ATOM 751 N N . LEU A 1 93 ? -1.361 1.108 5.378 1.00 98.44 93 LEU A N 1
ATOM 752 C CA . LEU A 1 93 ? -2.456 2.079 5.392 1.00 98.44 93 LEU A CA 1
ATOM 753 C C . LEU A 1 93 ? -2.256 3.165 4.323 1.00 98.44 93 LEU A C 1
ATOM 755 O O . LEU A 1 93 ? -3.143 3.360 3.497 1.00 98.44 93 LEU A O 1
ATOM 759 N N . ALA A 1 94 ? -1.089 3.811 4.312 1.00 98.56 94 ALA A N 1
ATOM 760 C CA . ALA A 1 94 ? -0.732 4.861 3.364 1.00 98.56 94 ALA A CA 1
ATOM 761 C C . ALA A 1 94 ? -0.816 4.388 1.908 1.00 98.56 94 ALA A C 1
ATOM 763 O O . ALA A 1 94 ? -1.405 5.066 1.069 1.00 98.56 94 ALA A O 1
ATOM 764 N N . PHE A 1 95 ? -0.288 3.192 1.627 1.00 98.69 95 PHE A N 1
ATOM 765 C CA . PHE A 1 95 ? -0.344 2.581 0.303 1.00 98.69 95 PHE A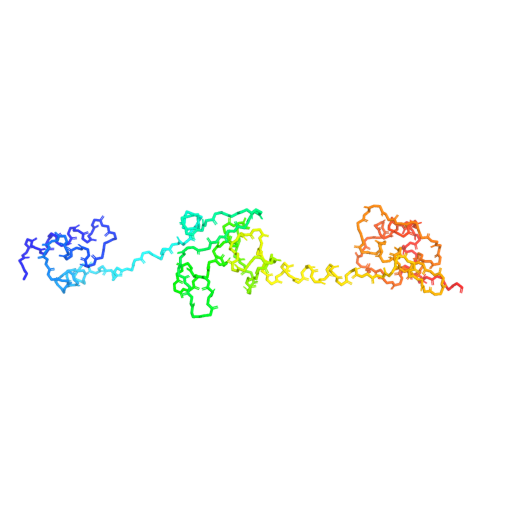 CA 1
ATOM 766 C C . PHE A 1 95 ? -1.788 2.430 -0.187 1.00 98.69 95 PHE A C 1
ATOM 768 O O . PHE A 1 95 ? -2.109 2.838 -1.298 1.00 98.69 95 PHE A O 1
ATOM 775 N N . ARG A 1 96 ? -2.685 1.900 0.653 1.00 98.25 96 ARG A N 1
ATOM 776 C CA . ARG A 1 96 ? -4.104 1.738 0.293 1.00 98.25 96 ARG A CA 1
ATOM 777 C C . ARG A 1 96 ? -4.800 3.063 0.051 1.00 98.25 96 ARG A C 1
ATOM 779 O O . ARG A 1 96 ? -5.575 3.176 -0.888 1.00 98.25 96 ARG A O 1
ATOM 786 N N . VAL A 1 97 ? -4.541 4.048 0.910 1.00 98.19 97 VAL A N 1
ATOM 787 C CA . VAL A 1 97 ? -5.141 5.381 0.796 1.00 98.19 97 VAL A CA 1
ATOM 788 C C . VAL A 1 97 ? -4.712 6.057 -0.507 1.00 98.19 97 VAL A C 1
ATOM 790 O O . VAL A 1 97 ? -5.521 6.744 -1.125 1.00 98.19 97 VAL A O 1
ATOM 793 N N . HIS A 1 98 ? -3.469 5.856 -0.942 1.00 98.44 98 HIS A N 1
ATOM 794 C CA . HIS A 1 98 ? -2.956 6.455 -2.171 1.00 98.44 98 HIS A CA 1
ATOM 795 C C . HIS A 1 98 ? -3.358 5.678 -3.434 1.00 98.44 98 HIS A C 1
ATOM 797 O O . HIS A 1 98 ? -3.906 6.271 -4.355 1.00 98.44 98 HIS A O 1
ATOM 803 N N . TYR A 1 99 ? -3.149 4.358 -3.471 1.00 97.69 99 TYR A N 1
ATOM 804 C CA . TYR A 1 99 ? -3.373 3.538 -4.671 1.00 97.69 99 TYR A CA 1
ATOM 805 C C . TYR A 1 99 ? -4.771 2.911 -4.769 1.00 97.69 99 TYR A C 1
ATOM 807 O O . TYR A 1 99 ? -5.068 2.244 -5.757 1.00 97.69 99 TYR A O 1
ATOM 815 N N . GLY A 1 100 ? -5.616 3.042 -3.744 1.00 97.69 100 GLY A N 1
ATOM 816 C CA . GLY A 1 100 ? -6.973 2.485 -3.745 1.00 97.69 100 GLY A CA 1
ATOM 817 C C . GLY A 1 100 ? -7.044 0.952 -3.723 1.00 97.69 100 GLY A C 1
ATOM 818 O O . GLY A 1 100 ? -8.101 0.389 -3.987 1.00 97.69 100 GLY A O 1
ATOM 819 N N . ARG A 1 101 ? -5.940 0.255 -3.413 1.00 97.69 101 ARG A N 1
ATOM 820 C CA . ARG A 1 101 ? -5.860 -1.219 -3.388 1.00 97.69 101 ARG A CA 1
ATOM 821 C C . ARG A 1 101 ? -4.991 -1.743 -2.247 1.00 97.69 101 ARG A C 1
ATOM 823 O O . ARG A 1 101 ? -4.108 -1.042 -1.756 1.00 97.69 101 ARG A O 1
ATOM 830 N N . GLU A 1 102 ? -5.189 -3.004 -1.861 1.00 97.38 102 GLU A N 1
ATOM 831 C CA . GLU A 1 102 ? -4.295 -3.685 -0.916 1.00 97.38 102 GLU A CA 1
ATOM 832 C C . GLU A 1 102 ? -2.912 -3.950 -1.552 1.00 97.38 102 GLU A C 1
ATOM 834 O O . GLU A 1 102 ? -2.829 -4.368 -2.714 1.00 97.38 102 GLU A O 1
ATOM 839 N N . PRO A 1 103 ? -1.808 -3.720 -0.817 1.00 98.12 103 PRO A N 1
ATOM 840 C CA . PRO A 1 103 ? -0.476 -4.020 -1.318 1.00 98.12 103 PRO A CA 1
ATOM 841 C C . PRO A 1 103 ? -0.203 -5.523 -1.316 1.00 98.12 103 PRO A C 1
ATOM 843 O O . PRO A 1 103 ? -0.493 -6.229 -0.339 1.00 98.12 103 PRO A O 1
ATOM 846 N N . VAL A 1 104 ? 0.459 -5.984 -2.377 1.00 98.31 104 VAL A N 1
ATOM 847 C CA . VAL A 1 104 ? 0.913 -7.369 -2.506 1.00 98.31 104 VAL A CA 1
ATOM 848 C C . VAL A 1 104 ? 2.288 -7.516 -1.855 1.00 98.31 104 VAL A C 1
ATOM 850 O O . VAL A 1 104 ? 3.284 -6.931 -2.287 1.00 98.31 104 VAL A O 1
ATOM 853 N N . GLY A 1 105 ? 2.354 -8.321 -0.794 1.00 97.12 105 GLY A N 1
ATOM 854 C CA . GLY A 1 105 ? 3.581 -8.558 -0.032 1.00 97.12 105 GLY A CA 1
ATOM 855 C C . GLY A 1 105 ? 4.027 -7.363 0.823 1.00 97.12 105 GLY A C 1
ATOM 856 O O . GLY A 1 105 ? 3.213 -6.594 1.341 1.00 97.12 105 GLY A O 1
ATOM 857 N N . ARG A 1 106 ? 5.347 -7.243 1.025 1.00 97.56 106 ARG A N 1
ATOM 858 C CA . ARG A 1 106 ? 5.954 -6.197 1.863 1.00 97.56 106 ARG A CA 1
ATOM 859 C C . ARG A 1 106 ? 5.976 -4.857 1.129 1.00 97.56 106 ARG A C 1
ATOM 861 O O . ARG A 1 106 ? 6.534 -4.774 0.036 1.00 97.56 106 ARG A O 1
ATOM 868 N N . VAL A 1 107 ? 5.453 -3.812 1.766 1.00 98.38 107 VAL A N 1
ATOM 869 C CA . VAL A 1 107 ? 5.582 -2.419 1.307 1.00 98.38 107 VAL A CA 1
ATOM 870 C C . VAL A 1 107 ? 6.942 -1.867 1.734 1.00 98.38 107 VAL A C 1
ATOM 872 O O . VAL A 1 107 ? 7.367 -2.099 2.869 1.00 98.38 10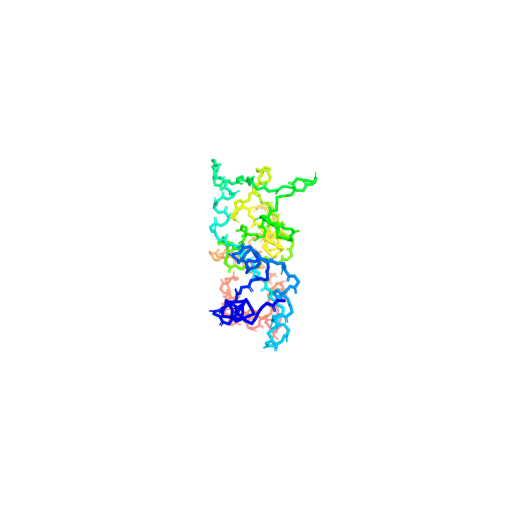7 VAL A O 1
ATOM 875 N N . GLN A 1 108 ? 7.632 -1.173 0.832 1.00 97.25 108 GLN A N 1
ATOM 876 C CA . GLN A 1 108 ? 8.923 -0.533 1.091 1.00 97.25 108 GLN A CA 1
ATOM 877 C C . GLN A 1 108 ? 8.904 0.913 0.605 1.00 97.25 108 GLN A C 1
ATOM 879 O O . GLN A 1 108 ? 8.263 1.220 -0.396 1.00 97.25 108 GLN A O 1
ATOM 884 N N . GLY A 1 109 ? 9.624 1.776 1.322 1.00 97.12 109 GLY A N 1
ATOM 885 C CA . GLY A 1 109 ? 9.872 3.144 0.884 1.00 97.12 109 GLY A CA 1
ATOM 886 C C . GLY A 1 109 ? 10.832 3.182 -0.300 1.00 97.12 109 GLY A C 1
ATOM 887 O O . GLY A 1 109 ? 11.815 2.444 -0.318 1.00 97.12 109 GLY A O 1
ATOM 888 N N . THR A 1 110 ? 10.542 4.039 -1.270 1.00 96.44 110 THR A N 1
ATOM 889 C CA . THR A 1 110 ? 11.370 4.282 -2.461 1.00 96.44 110 THR A CA 1
ATOM 890 C C . THR A 1 110 ? 12.206 5.553 -2.334 1.00 96.44 110 THR A C 1
ATOM 892 O O . THR A 1 110 ? 13.211 5.704 -3.024 1.00 96.44 110 THR A O 1
ATOM 895 N N . CYS A 1 111 ? 11.823 6.465 -1.438 1.00 96.75 111 CYS A N 1
ATOM 896 C CA . CYS A 1 111 ? 12.568 7.690 -1.179 1.00 96.75 111 CYS A CA 1
ATOM 897 C C . CYS A 1 111 ? 13.690 7.483 -0.151 1.00 96.75 111 CYS A C 1
ATOM 899 O O . CYS A 1 111 ? 13.649 6.572 0.677 1.00 96.75 111 CYS A O 1
ATOM 901 N N . ARG A 1 112 ? 14.650 8.412 -0.130 1.00 95.88 112 ARG A N 1
ATOM 902 C CA . ARG A 1 112 ? 15.750 8.428 0.851 1.00 95.88 112 ARG A CA 1
ATOM 903 C C . ARG A 1 112 ? 15.334 8.947 2.234 1.00 95.88 112 ARG A C 1
ATOM 905 O O . ARG A 1 112 ? 16.085 8.787 3.192 1.00 95.88 112 ARG A O 1
ATOM 912 N N . TYR A 1 113 ? 14.152 9.556 2.359 1.00 95.88 113 TYR A N 1
ATOM 913 C CA . TYR A 1 113 ? 13.682 10.103 3.629 1.00 95.88 113 TYR A CA 1
ATOM 914 C C . TYR A 1 113 ? 13.331 8.977 4.612 1.00 95.88 113 TYR A C 1
ATOM 916 O O . TYR A 1 113 ? 12.457 8.139 4.359 1.00 95.88 113 TYR A O 1
ATOM 924 N N . LYS A 1 114 ? 14.018 8.949 5.759 1.00 94.44 114 LYS A N 1
ATOM 925 C CA . LYS A 1 114 ? 13.881 7.881 6.755 1.00 94.44 114 LYS A CA 1
ATOM 926 C C . LYS A 1 114 ? 12.445 7.818 7.281 1.00 94.44 114 LYS A C 1
ATOM 928 O O . LYS A 1 114 ? 11.919 8.805 7.781 1.00 94.44 114 LYS A O 1
ATOM 933 N N . ARG A 1 115 ? 11.840 6.624 7.219 1.00 95.38 115 ARG A N 1
ATOM 934 C CA . ARG A 1 115 ? 10.476 6.337 7.718 1.00 95.38 115 ARG A CA 1
ATOM 935 C C . ARG A 1 115 ? 9.374 7.190 7.070 1.00 95.38 115 ARG A C 1
ATOM 937 O O . ARG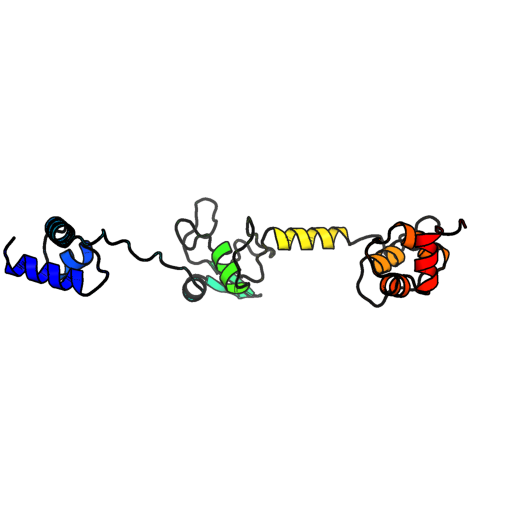 A 1 115 ? 8.339 7.431 7.686 1.00 95.38 115 ARG A O 1
ATOM 944 N N . CYS A 1 116 ? 9.576 7.630 5.829 1.00 98.25 116 CYS A N 1
ATOM 945 C CA . CYS A 1 116 ? 8.541 8.325 5.075 1.00 98.25 116 CYS A CA 1
ATOM 946 C C . CYS A 1 116 ? 7.324 7.420 4.842 1.00 98.25 116 CYS A C 1
ATOM 948 O O . CYS A 1 116 ? 7.466 6.291 4.376 1.00 98.25 116 CYS A O 1
ATOM 950 N N . VAL A 1 117 ? 6.130 7.926 5.150 1.00 98.56 117 VAL A N 1
ATOM 951 C CA . VAL A 1 117 ? 4.850 7.223 4.947 1.00 98.56 117 VAL A CA 1
ATOM 952 C C . VAL A 1 117 ? 4.015 7.840 3.824 1.00 98.56 117 VAL A C 1
ATOM 954 O O . VAL A 1 117 ? 2.812 7.604 3.757 1.00 98.56 117 VAL A O 1
ATOM 957 N N . ALA A 1 118 ? 4.609 8.668 2.965 1.00 98.50 118 ALA A N 1
ATOM 958 C CA . ALA A 1 118 ? 3.918 9.233 1.808 1.00 98.50 118 ALA A CA 1
ATOM 959 C C . ALA A 1 118 ? 3.596 8.126 0.800 1.00 98.50 118 ALA A C 1
ATOM 961 O O . ALA A 1 118 ? 4.505 7.422 0.375 1.00 98.50 118 ALA A O 1
ATOM 962 N N . GLY A 1 119 ? 2.324 7.967 0.424 1.00 98.12 119 GLY A N 1
ATOM 963 C CA . GLY A 1 119 ? 1.882 6.858 -0.430 1.00 98.12 119 GLY A CA 1
ATOM 964 C C . GLY A 1 119 ? 2.598 6.772 -1.782 1.00 98.12 119 GLY A C 1
ATOM 965 O O . GLY A 1 119 ? 2.954 5.675 -2.193 1.00 98.12 119 GLY A O 1
ATOM 966 N N . GLU A 1 120 ? 2.894 7.915 -2.404 1.00 97.94 120 GLU A N 1
ATOM 967 C CA . GLU A 1 120 ? 3.661 8.022 -3.660 1.00 97.94 120 GLU A CA 1
ATOM 968 C C . GLU A 1 120 ? 5.108 7.505 -3.548 1.00 97.94 120 GLU A C 1
ATOM 970 O O . GLU A 1 120 ? 5.721 7.094 -4.531 1.00 97.94 120 GLU A O 1
ATOM 975 N N . HIS A 1 121 ? 5.655 7.502 -2.331 1.00 98.25 121 HIS A N 1
ATOM 976 C CA . HIS A 1 121 ? 7.004 7.043 -2.019 1.00 98.25 121 HIS A CA 1
ATOM 977 C C . HIS A 1 121 ? 7.020 5.592 -1.522 1.00 98.25 121 HIS A C 1
ATOM 979 O O . HIS A 1 121 ? 7.990 5.174 -0.887 1.00 98.25 121 HIS A O 1
ATOM 985 N N . LEU A 1 122 ? 5.954 4.823 -1.760 1.00 98.50 122 LEU A N 1
ATOM 986 C CA . LEU A 1 122 ? 5.837 3.433 -1.332 1.00 98.50 122 LEU A CA 1
ATOM 987 C C . LEU A 1 122 ? 5.598 2.513 -2.525 1.00 98.50 122 LEU A C 1
ATOM 989 O O . LEU A 1 122 ? 4.651 2.694 -3.276 1.00 98.50 122 LEU A O 1
ATOM 993 N N . ASP A 1 123 ? 6.380 1.440 -2.606 1.00 98.31 123 ASP A N 1
ATOM 994 C CA . ASP A 1 123 ? 6.133 0.350 -3.546 1.00 98.31 123 ASP A CA 1
ATOM 995 C C . ASP A 1 123 ? 5.765 -0.933 -2.802 1.00 98.31 123 ASP A C 1
ATOM 997 O O . ASP A 1 123 ? 6.343 -1.270 -1.759 1.00 98.31 123 ASP A O 1
ATOM 1001 N N . ASP A 1 124 ? 4.869 -1.720 -3.389 1.00 98.44 124 ASP A N 1
ATOM 1002 C CA . ASP A 1 124 ? 4.669 -3.116 -3.014 1.00 98.44 124 ASP A CA 1
ATOM 1003 C C . ASP A 1 124 ? 5.596 -4.056 -3.810 1.00 98.44 124 ASP A C 1
ATOM 1005 O O . ASP A 1 124 ? 6.477 -3.620 -4.555 1.00 98.44 124 ASP A O 1
ATOM 1009 N N . ARG A 1 125 ? 5.462 -5.374 -3.618 1.00 97.38 125 ARG A N 1
ATOM 1010 C CA . ARG A 1 125 ? 6.352 -6.344 -4.274 1.00 97.38 125 ARG A CA 1
ATOM 1011 C C . ARG A 1 125 ? 6.266 -6.278 -5.801 1.00 97.38 125 ARG A C 1
ATOM 1013 O O . ARG A 1 125 ? 7.310 -6.357 -6.441 1.00 97.38 125 ARG A O 1
ATOM 1020 N N . ILE A 1 126 ? 5.064 -6.164 -6.367 1.00 96.06 126 ILE A N 1
ATOM 1021 C CA . ILE A 1 126 ? 4.861 -6.203 -7.824 1.00 96.06 126 ILE A CA 1
ATOM 1022 C C . ILE A 1 126 ? 5.467 -4.950 -8.457 1.00 96.06 126 ILE A C 1
ATOM 1024 O O . ILE A 1 126 ? 6.221 -5.061 -9.420 1.00 96.06 126 ILE A O 1
ATOM 1028 N N . MET A 1 127 ? 5.231 -3.775 -7.868 1.00 96.62 127 MET A N 1
ATOM 1029 C CA . MET A 1 127 ? 5.799 -2.519 -8.369 1.00 96.62 127 MET A CA 1
ATOM 1030 C C . MET A 1 127 ? 7.331 -2.549 -8.358 1.00 96.62 127 MET A C 1
ATOM 1032 O O . MET A 1 127 ? 7.963 -2.192 -9.351 1.00 96.62 127 MET A O 1
ATOM 1036 N N . ARG A 1 128 ? 7.946 -3.073 -7.289 1.00 95.38 128 ARG A N 1
ATOM 1037 C CA . ARG A 1 128 ? 9.408 -3.248 -7.247 1.00 95.38 128 ARG A CA 1
ATOM 1038 C C . ARG A 1 128 ? 9.921 -4.240 -8.285 1.00 95.38 128 ARG A C 1
ATOM 1040 O O . ARG A 1 128 ? 10.975 -4.009 -8.866 1.00 95.38 128 ARG A O 1
ATOM 1047 N N . GLN A 1 129 ? 9.209 -5.342 -8.519 1.00 90.69 129 GLN A N 1
ATOM 1048 C CA . GLN A 1 129 ? 9.589 -6.315 -9.546 1.00 90.69 129 GLN A CA 1
ATOM 1049 C C . GLN A 1 129 ? 9.512 -5.713 -10.951 1.00 90.69 129 GLN A C 1
ATOM 1051 O O . GLN A 1 129 ? 10.428 -5.933 -11.738 1.00 90.69 129 GLN A O 1
ATOM 1056 N N . ALA A 1 130 ? 8.477 -4.920 -11.239 1.00 85.56 130 ALA A N 1
ATOM 1057 C CA . ALA A 1 130 ? 8.353 -4.193 -12.497 1.00 85.56 130 ALA A CA 1
ATOM 1058 C C . ALA A 1 130 ? 9.525 -3.218 -12.692 1.00 85.56 130 ALA A C 1
ATOM 1060 O O . ALA A 1 130 ? 10.215 -3.303 -13.704 1.00 85.56 130 ALA A O 1
ATOM 1061 N N . LYS A 1 131 ? 9.838 -2.395 -11.680 1.00 87.44 131 LYS A N 1
ATOM 1062 C CA . LYS A 1 131 ? 10.995 -1.480 -11.714 1.00 87.44 131 LYS A CA 1
ATOM 1063 C C . LYS A 1 131 ? 12.325 -2.214 -11.867 1.00 87.44 131 LYS A C 1
ATOM 1065 O O . LYS A 1 131 ? 13.196 -1.757 -12.590 1.00 87.44 131 LYS A O 1
ATOM 1070 N N . ALA A 1 132 ? 12.502 -3.364 -11.218 1.00 80.31 132 ALA A N 1
ATOM 1071 C CA . ALA A 1 132 ? 13.714 -4.167 -11.370 1.00 80.31 132 ALA A CA 1
ATOM 1072 C C . ALA A 1 132 ? 13.821 -4.807 -12.765 1.00 80.31 132 ALA A C 1
ATOM 1074 O O . ALA A 1 132 ? 14.921 -4.930 -13.299 1.00 80.31 132 ALA A O 1
ATOM 1075 N N . ALA A 1 133 ? 12.701 -5.224 -13.361 1.00 72.06 133 ALA A N 1
ATOM 1076 C CA . ALA A 1 133 ? 12.667 -5.735 -14.729 1.00 72.06 133 ALA A CA 1
ATOM 1077 C C . ALA A 1 133 ? 12.969 -4.628 -15.752 1.00 72.06 133 ALA A C 1
ATOM 1079 O O . ALA A 1 133 ? 13.732 -4.861 -16.688 1.00 72.06 133 ALA A O 1
ATOM 1080 N N . GLU A 1 134 ? 12.432 -3.428 -15.529 1.00 70.25 134 GLU A N 1
ATOM 1081 C CA . GLU A 1 134 ? 12.734 -2.223 -16.301 1.00 70.25 134 GLU A CA 1
ATOM 1082 C C . GLU A 1 134 ? 14.198 -1.800 -16.141 1.00 70.25 134 GLU A C 1
ATOM 1084 O O . GLU A 1 134 ? 14.876 -1.575 -17.134 1.00 70.25 134 GLU A O 1
ATOM 1089 N N . ALA A 1 135 ? 14.737 -1.801 -14.919 1.00 70.25 135 ALA A N 1
ATOM 1090 C CA . ALA A 1 135 ? 16.142 -1.497 -14.666 1.00 70.25 135 ALA A CA 1
ATOM 1091 C C . ALA A 1 135 ? 17.074 -2.524 -15.315 1.00 70.25 135 ALA A C 1
ATOM 1093 O O . ALA A 1 135 ? 18.076 -2.143 -15.889 1.00 70.25 135 ALA A O 1
ATOM 1094 N N . LYS A 1 136 ? 16.734 -3.821 -15.330 1.00 62.84 136 LYS A N 1
ATOM 1095 C CA . LYS A 1 136 ? 17.479 -4.821 -16.124 1.00 62.84 136 LYS A CA 1
ATOM 1096 C C . LYS A 1 136 ? 17.400 -4.554 -17.633 1.00 62.84 136 LYS A C 1
ATOM 1098 O O . LYS A 1 136 ? 18.171 -5.139 -18.401 1.00 62.84 136 LYS A O 1
ATOM 1103 N N . LEU A 1 137 ? 16.462 -3.715 -18.079 1.00 56.09 137 LEU A N 1
ATOM 1104 C CA . LEU A 1 137 ? 16.345 -3.285 -19.465 1.00 56.09 137 LEU A CA 1
ATOM 1105 C C . LEU A 1 137 ? 17.396 -2.228 -19.871 1.00 56.09 137 LEU A C 1
ATOM 1107 O O . LEU A 1 137 ? 17.696 -2.115 -21.058 1.00 56.09 137 LEU A O 1
ATOM 1111 N N . THR A 1 138 ? 18.009 -1.546 -18.904 1.00 60.56 138 THR A N 1
ATOM 1112 C CA . THR A 1 138 ? 19.011 -0.473 -19.057 1.00 60.56 138 THR A CA 1
ATOM 1113 C C . THR A 1 138 ? 20.307 -0.967 -18.380 1.00 60.56 138 THR A C 1
ATOM 1115 O O . THR A 1 138 ? 20.278 -1.403 -17.246 1.00 60.56 138 THR A O 1
ATOM 1118 N N . GLU A 1 139 ? 21.494 -1.086 -18.963 1.00 58.38 139 GLU A N 1
ATOM 1119 C CA . GLU A 1 139 ? 22.205 -0.281 -19.944 1.00 58.38 139 GLU A CA 1
ATOM 1120 C C . GLU A 1 139 ? 23.097 -1.226 -20.766 1.00 58.38 139 GLU A C 1
ATOM 1122 O O . GLU A 1 139 ? 23.960 -1.922 -20.236 1.00 58.38 139 GLU A O 1
ATOM 1127 N N . LEU A 1 140 ? 22.888 -1.263 -22.077 1.00 63.75 140 LEU A N 1
ATOM 1128 C CA . LEU A 1 140 ? 24.005 -1.497 -22.983 1.00 63.75 140 LEU A CA 1
ATOM 1129 C C . LEU A 1 140 ? 24.593 -0.103 -23.261 1.00 63.75 140 LEU A C 1
ATOM 1131 O O . LEU A 1 140 ? 23.794 0.829 -23.421 1.00 63.75 140 LEU A O 1
ATOM 1135 N N . PRO A 1 141 ? 25.928 0.079 -23.289 1.00 73.88 141 PRO A N 1
ATOM 1136 C CA . PRO A 1 141 ? 26.534 1.334 -23.729 1.00 73.88 141 PRO A CA 1
ATOM 1137 C C . PRO A 1 141 ? 25.871 1.819 -25.019 1.00 73.88 141 PRO A C 1
ATOM 1139 O O . PRO A 1 141 ? 25.525 0.996 -25.860 1.00 73.88 141 PRO A O 1
ATOM 1142 N N . ALA A 1 142 ? 25.708 3.131 -25.204 1.00 68.75 142 ALA A N 1
ATOM 1143 C CA . ALA A 1 142 ? 25.017 3.675 -26.381 1.00 68.75 142 ALA A CA 1
ATOM 1144 C C . ALA A 1 142 ? 25.629 3.220 -27.725 1.00 68.75 142 ALA A C 1
ATOM 1146 O O . ALA A 1 142 ? 24.940 3.242 -28.735 1.00 68.75 142 ALA A O 1
ATOM 1147 N N . ALA A 1 143 ? 26.893 2.780 -27.714 1.00 77.19 143 ALA A N 1
ATOM 1148 C CA . ALA A 1 143 ? 27.623 2.227 -28.854 1.00 77.19 143 ALA A CA 1
ATOM 1149 C C . ALA A 1 143 ? 27.894 0.713 -28.728 1.00 77.19 143 ALA A C 1
ATOM 1151 O O . ALA A 1 143 ? 28.854 0.199 -29.303 1.00 77.19 143 ALA A O 1
ATOM 1152 N N . ALA A 1 144 ? 27.112 -0.013 -27.926 1.00 84.06 144 ALA A N 1
ATOM 1153 C CA . ALA A 1 144 ? 27.273 -1.452 -27.812 1.00 84.06 144 ALA A CA 1
ATOM 1154 C C . ALA A 1 144 ? 26.954 -2.095 -29.160 1.00 84.06 144 ALA A C 1
ATOM 1156 O O . ALA A 1 144 ? 25.821 -2.037 -29.641 1.00 84.06 144 ALA A O 1
ATOM 1157 N N . THR A 1 145 ? 27.964 -2.730 -29.743 1.00 89.88 145 THR A N 1
ATOM 1158 C CA . THR A 1 145 ? 27.821 -3.487 -30.979 1.00 89.88 145 THR A CA 1
ATOM 1159 C C . THR A 1 145 ? 28.215 -4.940 -30.766 1.00 89.88 145 THR A C 1
ATOM 1161 O O . THR A 1 145 ? 29.031 -5.266 -29.902 1.00 89.88 145 THR A O 1
ATOM 1164 N N . TRP A 1 146 ? 27.628 -5.834 -31.555 1.00 88.75 146 TRP A N 1
ATOM 1165 C CA . TRP A 1 146 ? 28.040 -7.233 -31.635 1.00 88.75 146 TRP A CA 1
ATOM 1166 C C . TRP A 1 146 ? 28.229 -7.605 -33.102 1.00 88.75 146 TRP A C 1
ATOM 1168 O O . TRP A 1 146 ? 27.291 -7.520 -33.890 1.00 88.75 146 TRP A O 1
ATOM 1178 N N . ASN A 1 147 ? 29.453 -7.968 -33.495 1.00 89.81 147 ASN A N 1
ATOM 1179 C CA . ASN A 1 147 ? 29.819 -8.217 -34.897 1.00 89.81 147 ASN A CA 1
ATOM 1180 C C . ASN A 1 147 ? 29.426 -7.071 -35.856 1.00 89.81 147 ASN A C 1
ATOM 1182 O O . ASN A 1 147 ? 29.045 -7.321 -37.004 1.00 89.81 147 ASN A O 1
ATOM 1186 N N . GLY A 1 148 ? 29.496 -5.826 -35.371 1.00 90.00 148 GLY A N 1
ATOM 1187 C CA . GLY A 1 148 ? 29.121 -4.618 -36.111 1.00 90.00 148 GLY A CA 1
ATOM 1188 C C . GLY A 1 148 ? 27.627 -4.269 -36.102 1.00 90.00 148 GLY A C 1
ATOM 1189 O O . GLY A 1 148 ? 27.273 -3.261 -36.692 1.00 90.00 148 GLY A O 1
ATOM 1190 N N . MET A 1 149 ? 26.765 -5.057 -35.447 1.00 93.56 149 MET A N 1
ATOM 1191 C CA . MET A 1 149 ? 25.331 -4.755 -35.292 1.00 93.56 149 MET A CA 1
ATOM 1192 C C . MET A 1 149 ? 25.063 -3.948 -34.022 1.00 93.56 149 MET A C 1
ATOM 1194 O O . MET A 1 149 ? 25.589 -4.305 -32.966 1.00 93.56 149 MET A O 1
ATOM 1198 N N . ASP A 1 150 ? 24.202 -2.936 -34.093 1.00 92.81 150 ASP A N 1
ATOM 1199 C CA . ASP A 1 150 ? 23.752 -2.128 -32.960 1.00 92.81 150 ASP A CA 1
ATOM 1200 C C . ASP A 1 150 ? 22.758 -2.917 -32.089 1.00 92.81 150 ASP A C 1
ATOM 1202 O O . ASP A 1 150 ? 21.542 -2.980 -32.317 1.00 92.81 150 ASP A O 1
ATOM 1206 N N . VAL A 1 151 ? 23.284 -3.537 -31.030 1.00 91.50 151 VAL A N 1
ATOM 1207 C CA . VAL A 1 151 ? 22.470 -4.334 -30.103 1.00 91.50 151 VAL A CA 1
ATOM 1208 C C . VAL A 1 151 ? 21.528 -3.468 -29.260 1.00 91.50 151 VAL A C 1
ATOM 1210 O O . VAL A 1 151 ? 20.529 -3.980 -28.743 1.00 91.50 151 VAL A O 1
ATOM 1213 N N . VAL A 1 152 ? 21.792 -2.162 -29.136 1.00 89.38 152 VAL A N 1
ATOM 1214 C CA . VAL A 1 152 ? 20.894 -1.212 -28.467 1.00 89.38 152 VAL A CA 1
ATOM 1215 C C . VAL A 1 152 ? 19.675 -0.958 -29.343 1.00 89.38 152 VAL A C 1
ATOM 1217 O O . VAL A 1 152 ? 18.547 -1.036 -28.844 1.00 89.38 152 VAL A O 1
ATOM 1220 N N . ALA A 1 153 ? 19.878 -0.708 -30.638 1.00 92.00 153 ALA A N 1
ATOM 1221 C CA . ALA A 1 153 ? 18.804 -0.515 -31.603 1.00 92.00 153 ALA A CA 1
ATOM 1222 C C . ALA A 1 153 ? 17.922 -1.766 -31.711 1.00 92.00 153 ALA A C 1
ATOM 1224 O O . ALA A 1 153 ? 16.707 -1.674 -31.515 1.00 92.00 153 ALA A O 1
ATOM 1225 N N . ILE A 1 154 ? 18.527 -2.950 -31.874 1.00 93.25 154 ILE A N 1
ATOM 1226 C CA . ILE A 1 154 ? 17.813 -4.239 -31.901 1.00 93.25 154 ILE A CA 1
ATOM 1227 C C . ILE A 1 154 ? 16.938 -4.409 -30.648 1.00 93.25 154 ILE A C 1
ATOM 1229 O O . ILE A 1 154 ? 15.748 -4.732 -30.732 1.00 93.25 154 ILE A O 1
ATOM 1233 N N . ARG A 1 155 ? 17.500 -4.148 -29.461 1.00 89.56 155 ARG A N 1
ATOM 1234 C CA . ARG A 1 155 ? 16.773 -4.253 -28.188 1.00 89.56 155 ARG A CA 1
ATOM 1235 C C . ARG A 1 155 ? 15.619 -3.253 -28.096 1.00 89.56 155 ARG A C 1
ATOM 1237 O O . ARG A 1 155 ? 14.539 -3.626 -27.626 1.00 89.56 155 ARG A O 1
ATOM 1244 N N . ARG A 1 156 ? 15.829 -2.006 -28.533 1.00 89.44 156 ARG A N 1
ATOM 1245 C CA . ARG A 1 156 ? 14.793 -0.960 -28.575 1.00 89.44 156 ARG A CA 1
ATOM 1246 C C . ARG A 1 156 ? 13.645 -1.352 -29.501 1.00 89.44 156 ARG A C 1
ATOM 1248 O O . ARG A 1 156 ? 12.497 -1.202 -29.098 1.00 89.44 156 ARG A O 1
ATOM 1255 N N . CYS A 1 157 ? 13.917 -1.944 -30.662 1.00 93.44 157 CYS A N 1
ATOM 1256 C CA . CYS A 1 157 ? 12.861 -2.439 -31.548 1.00 93.44 157 CYS A CA 1
ATOM 1257 C C . CYS A 1 157 ? 12.037 -3.558 -30.892 1.00 93.44 157 CYS A C 1
ATOM 1259 O O . CYS A 1 157 ? 10.805 -3.525 -30.917 1.00 93.44 157 CYS A O 1
ATOM 1261 N N . LEU A 1 158 ? 12.691 -4.524 -30.238 1.00 93.44 158 LEU A N 1
ATOM 1262 C CA . LEU A 1 158 ? 12.003 -5.684 -29.658 1.00 93.44 158 LEU A CA 1
ATOM 1263 C C . LEU A 1 158 ? 11.217 -5.378 -28.376 1.00 93.44 158 LEU A C 1
ATOM 1265 O O . LEU A 1 158 ? 10.203 -6.026 -28.123 1.00 93.44 158 LEU A O 1
ATOM 1269 N N . ARG A 1 159 ? 11.685 -4.437 -27.545 1.00 88.88 159 ARG A N 1
ATOM 1270 C CA . ARG A 1 159 ? 11.137 -4.220 -26.189 1.00 88.88 159 ARG A CA 1
ATOM 1271 C C . ARG A 1 159 ? 10.770 -2.773 -25.865 1.00 88.88 159 ARG A C 1
ATOM 1273 O O . ARG A 1 159 ? 10.103 -2.542 -24.864 1.00 88.88 159 ARG A O 1
ATOM 1280 N N . GLY A 1 160 ? 11.209 -1.812 -26.672 1.00 86.00 160 GLY A N 1
ATOM 1281 C CA . GLY A 1 160 ? 10.949 -0.391 -26.466 1.00 86.00 160 GLY A CA 1
ATOM 1282 C C . GLY A 1 160 ? 9.585 0.063 -26.988 1.00 86.00 160 GLY A C 1
ATOM 1283 O O . GLY A 1 160 ? 8.877 -0.670 -27.696 1.00 86.00 160 GLY A O 1
ATOM 1284 N N . ALA A 1 161 ? 9.235 1.297 -26.625 1.00 86.44 161 ALA A N 1
ATOM 1285 C CA . ALA A 1 161 ? 8.135 2.049 -27.217 1.00 86.44 161 ALA A CA 1
ATOM 1286 C C . ALA A 1 161 ? 8.576 2.705 -28.539 1.00 86.44 161 ALA A C 1
ATOM 1288 O O . ALA A 1 161 ? 9.767 2.921 -28.759 1.00 86.44 161 ALA A O 1
ATOM 1289 N N . ALA A 1 162 ? 7.616 3.014 -29.413 1.00 83.50 162 ALA A N 1
ATOM 1290 C CA . ALA A 1 162 ? 7.872 3.788 -30.628 1.00 83.50 162 ALA A CA 1
ATOM 1291 C C . ALA A 1 162 ? 8.360 5.218 -30.280 1.00 83.50 162 ALA A C 1
ATOM 1293 O O . ALA A 1 162 ? 7.973 5.736 -29.229 1.00 83.50 162 ALA A O 1
ATOM 1294 N N . PRO A 1 163 ? 9.147 5.884 -31.149 1.00 92.19 163 PRO A N 1
ATOM 1295 C CA . PRO A 1 163 ? 9.594 5.436 -32.472 1.00 92.19 163 PRO A CA 1
ATOM 1296 C C . PRO A 1 163 ? 10.718 4.393 -32.406 1.00 92.19 163 PRO A C 1
ATOM 1298 O O . PRO A 1 163 ? 11.600 4.453 -31.551 1.00 92.19 163 PRO A O 1
ATOM 1301 N N . TYR A 1 164 ? 10.681 3.430 -33.327 1.00 92.00 164 TYR A N 1
ATOM 1302 C CA . TYR A 1 164 ? 11.700 2.385 -33.414 1.00 92.00 164 TYR A CA 1
ATOM 1303 C C . TYR A 1 164 ? 12.902 2.895 -34.218 1.00 92.00 164 TYR A C 1
ATOM 1305 O O . TYR A 1 164 ? 12.695 3.515 -35.264 1.00 92.00 164 TYR A O 1
ATOM 1313 N N . PRO A 1 165 ? 14.143 2.670 -33.751 1.00 93.19 165 PRO A N 1
ATOM 1314 C CA . PRO A 1 165 ? 15.320 3.020 -34.532 1.00 93.19 165 PRO A CA 1
ATOM 1315 C C . PRO A 1 165 ? 15.347 2.218 -35.843 1.00 93.19 165 PRO A C 1
ATOM 1317 O O . PRO A 1 165 ? 14.880 1.074 -35.866 1.00 93.19 165 PRO A O 1
ATOM 1320 N N . PRO A 1 166 ? 15.872 2.794 -36.938 1.00 95.69 166 PRO A N 1
ATOM 1321 C CA . PRO A 1 166 ? 16.069 2.038 -38.164 1.00 95.69 166 PRO A CA 1
ATOM 1322 C C . PRO A 1 166 ? 17.076 0.915 -37.903 1.00 95.69 166 PRO A C 1
ATOM 1324 O O . PRO A 1 166 ? 18.088 1.134 -37.241 1.00 95.69 166 PRO A O 1
ATOM 1327 N N . LEU A 1 167 ? 16.780 -0.271 -38.426 1.00 96.25 167 LEU A N 1
ATOM 1328 C CA . LEU A 1 167 ? 17.697 -1.404 -38.448 1.00 96.25 167 LEU A CA 1
ATOM 1329 C C . LEU A 1 167 ? 18.113 -1.655 -39.890 1.00 96.25 167 LEU A C 1
ATOM 1331 O O . LEU A 1 167 ? 17.283 -1.550 -40.802 1.00 96.25 167 LEU A O 1
ATOM 1335 N N . ASP A 1 168 ? 19.368 -2.029 -40.103 1.00 96.12 168 ASP A N 1
ATOM 1336 C CA . ASP A 1 168 ? 19.749 -2.606 -41.386 1.00 96.12 168 ASP A CA 1
ATOM 1337 C C . ASP A 1 168 ? 19.134 -4.015 -41.559 1.00 96.12 168 ASP A C 1
ATOM 1339 O O . ASP A 1 168 ? 18.524 -4.595 -40.652 1.00 96.12 168 ASP A O 1
ATOM 1343 N N . LEU A 1 169 ? 19.260 -4.602 -42.753 1.00 94.94 169 LEU A N 1
ATOM 1344 C CA . LEU A 1 169 ? 18.670 -5.917 -43.022 1.00 94.94 169 LEU A CA 1
ATOM 1345 C C . LEU A 1 169 ? 19.282 -7.032 -42.154 1.00 94.94 169 LEU A C 1
ATOM 1347 O O . LEU A 1 169 ? 18.584 -7.988 -41.806 1.00 94.94 169 LEU A O 1
ATOM 1351 N N . ARG A 1 170 ? 20.571 -6.935 -41.819 1.00 94.94 170 ARG A N 1
ATOM 1352 C CA . ARG A 1 170 ? 21.292 -7.930 -41.020 1.00 94.94 170 ARG A CA 1
ATOM 1353 C C . ARG A 1 170 ? 20.814 -7.882 -39.570 1.00 94.94 170 ARG A C 1
ATOM 1355 O O . ARG A 1 170 ? 20.489 -8.924 -39.003 1.00 94.94 170 ARG A O 1
ATOM 1362 N N . GLU A 1 171 ? 20.677 -6.687 -39.016 1.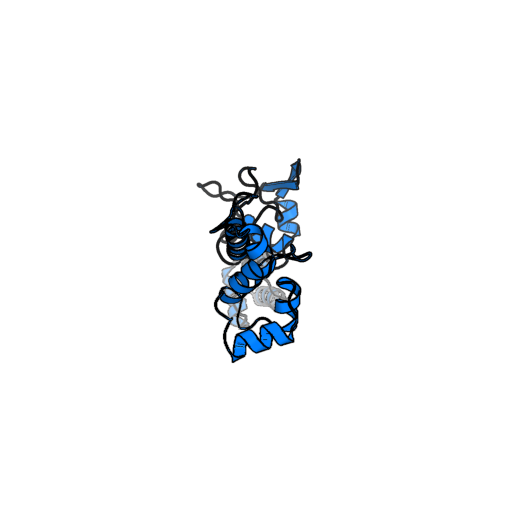00 96.19 171 GLU A N 1
ATOM 1363 C CA . GLU A 1 171 ? 20.125 -6.414 -37.692 1.00 96.19 171 GLU A CA 1
ATOM 1364 C C . GLU A 1 171 ? 18.659 -6.824 -37.593 1.00 96.19 171 GLU A C 1
ATOM 1366 O O . GLU A 1 171 ? 18.276 -7.481 -36.629 1.00 96.19 171 GLU A O 1
ATOM 1371 N N . ALA A 1 172 ? 17.835 -6.514 -38.599 1.00 96.81 172 ALA A N 1
ATOM 1372 C CA . ALA A 1 172 ? 16.429 -6.910 -38.626 1.00 96.81 172 ALA A CA 1
ATOM 1373 C C . ALA A 1 172 ? 16.263 -8.441 -38.664 1.00 96.81 172 ALA A C 1
ATOM 1375 O O . ALA A 1 172 ? 15.407 -8.998 -37.970 1.00 96.81 172 ALA A O 1
ATOM 1376 N N . ARG A 1 173 ? 17.103 -9.144 -39.440 1.00 95.75 173 ARG A N 1
ATOM 1377 C CA . ARG A 1 173 ? 17.158 -10.617 -39.460 1.00 95.75 173 ARG A CA 1
ATOM 1378 C C . ARG A 1 173 ? 17.598 -11.181 -38.113 1.00 95.75 173 ARG A C 1
ATOM 1380 O O . ARG A 1 173 ? 16.949 -12.085 -37.595 1.00 95.75 173 ARG A O 1
ATOM 1387 N N . PHE A 1 174 ? 18.652 -10.621 -37.524 1.00 95.12 174 PHE A N 1
ATOM 1388 C CA . PHE A 1 174 ? 19.126 -11.021 -36.203 1.00 95.12 174 PHE A CA 1
ATOM 1389 C C . PHE A 1 174 ? 18.048 -10.805 -35.133 1.00 95.12 174 PHE A C 1
ATOM 1391 O O . PHE A 1 174 ? 17.720 -11.725 -34.388 1.00 95.12 174 PHE A O 1
ATOM 1398 N N . ALA A 1 175 ? 17.426 -9.627 -35.107 1.00 95.69 175 ALA A N 1
ATOM 1399 C CA . ALA A 1 175 ? 16.353 -9.275 -34.186 1.00 95.69 175 ALA A CA 1
ATOM 1400 C C . ALA A 1 175 ? 15.151 -10.222 -34.293 1.00 95.69 175 ALA A C 1
ATOM 1402 O O . ALA A 1 175 ? 14.566 -10.584 -33.271 1.00 95.69 175 ALA A O 1
ATOM 1403 N N . PHE A 1 176 ? 14.799 -10.668 -35.505 1.00 96.81 176 PHE A N 1
ATOM 1404 C CA . PHE A 1 176 ? 13.713 -11.626 -35.711 1.00 96.81 176 PHE A CA 1
ATOM 1405 C C . PHE A 1 176 ? 13.927 -12.925 -34.917 1.00 96.81 176 PHE A C 1
ATOM 1407 O O . PHE A 1 176 ? 12.976 -13.409 -34.301 1.00 96.81 176 PHE A O 1
ATOM 1414 N N . HIS A 1 177 ? 15.157 -13.450 -34.848 1.00 94.31 177 HIS A N 1
ATOM 1415 C CA . HIS A 1 177 ? 15.463 -14.674 -34.092 1.00 94.31 177 HIS A CA 1
ATOM 1416 C C . HIS A 1 177 ? 15.192 -14.555 -32.584 1.00 94.31 177 HIS A C 1
ATOM 1418 O O . HIS A 1 177 ? 14.948 -15.564 -31.929 1.00 94.31 177 HIS A O 1
ATOM 1424 N N . PHE A 1 178 ? 15.195 -13.336 -32.038 1.00 93.69 178 PHE A N 1
ATOM 1425 C CA . PHE A 1 178 ? 14.926 -13.057 -30.621 1.00 93.69 178 PHE A CA 1
ATOM 1426 C C . PHE A 1 178 ? 13.545 -12.435 -30.380 1.00 93.69 178 PHE A C 1
ATOM 1428 O O . PHE A 1 178 ? 13.243 -11.995 -29.265 1.00 93.69 178 PHE A O 1
ATOM 1435 N N . SER A 1 179 ? 12.714 -12.350 -31.419 1.00 93.81 179 SER A N 1
ATOM 1436 C CA . SER A 1 179 ? 11.373 -11.785 -31.319 1.00 93.81 179 SER A CA 1
ATOM 1437 C C . SER A 1 179 ? 10.406 -12.726 -30.596 1.00 93.81 179 SER A C 1
ATOM 1439 O O . SER A 1 179 ? 10.590 -13.941 -30.559 1.00 93.81 179 SER A O 1
ATOM 1441 N N . ASN A 1 180 ? 9.353 -12.157 -30.005 1.00 91.62 180 ASN A N 1
ATOM 1442 C CA . ASN A 1 180 ? 8.284 -12.949 -29.404 1.00 91.62 180 ASN A CA 1
ATOM 1443 C C . ASN A 1 180 ? 7.461 -13.630 -30.523 1.00 91.62 180 ASN A C 1
ATOM 1445 O O . ASN A 1 180 ? 6.899 -12.906 -31.355 1.00 91.62 180 ASN A O 1
ATOM 1449 N N . PRO A 1 181 ? 7.347 -14.975 -30.556 1.00 91.19 181 PRO A N 1
ATOM 1450 C CA . PRO A 1 181 ? 6.580 -15.677 -31.588 1.00 91.19 181 PRO A CA 1
ATOM 1451 C C . PRO A 1 181 ? 5.097 -15.281 -31.599 1.00 91.19 181 PRO A C 1
ATOM 1453 O O . PRO A 1 181 ? 4.502 -15.203 -32.671 1.00 91.19 181 PRO A O 1
ATOM 1456 N N . GLU A 1 182 ? 4.543 -14.916 -30.440 1.00 94.62 182 GLU A N 1
ATOM 1457 C CA . GLU A 1 182 ? 3.141 -14.511 -30.280 1.00 94.62 182 GLU A CA 1
ATOM 1458 C C . GLU A 1 182 ? 2.861 -13.075 -30.760 1.00 94.62 182 GLU A C 1
ATOM 1460 O O . GLU A 1 182 ? 1.711 -12.652 -30.860 1.00 94.62 182 GLU A O 1
ATOM 1465 N N . MET A 1 183 ? 3.896 -12.280 -31.058 1.00 95.44 183 MET A N 1
ATOM 1466 C CA . MET A 1 183 ? 3.706 -10.913 -31.549 1.00 95.44 183 MET A CA 1
ATOM 1467 C C . MET A 1 183 ? 3.036 -10.936 -32.939 1.00 95.44 183 MET A C 1
ATOM 1469 O O . MET A 1 183 ? 3.500 -11.670 -33.817 1.00 95.44 183 MET A O 1
ATOM 1473 N N . PRO A 1 184 ? 1.994 -10.129 -33.215 1.00 97.62 184 PRO A N 1
ATOM 1474 C CA . PRO A 1 184 ? 1.396 -10.073 -34.549 1.00 97.62 184 PRO A CA 1
ATOM 1475 C C . PRO A 1 184 ? 2.427 -9.700 -35.625 1.00 97.62 184 PRO A C 1
ATOM 1477 O O . PRO A 1 184 ? 3.233 -8.791 -35.417 1.00 97.62 184 PRO A O 1
ATOM 1480 N N . SER A 1 185 ? 2.392 -10.360 -36.792 1.00 97.00 185 SER A N 1
ATOM 1481 C CA . SER A 1 185 ? 3.387 -10.138 -37.860 1.00 97.00 185 SER A CA 1
ATOM 1482 C C . SER A 1 185 ? 3.470 -8.673 -38.297 1.00 97.00 185 SER A C 1
ATOM 1484 O O . SER A 1 185 ? 4.561 -8.186 -38.571 1.00 97.00 185 SER A O 1
ATOM 1486 N N . ALA A 1 186 ? 2.338 -7.960 -38.327 1.00 97.12 186 ALA A N 1
ATOM 1487 C CA . ALA A 1 186 ? 2.286 -6.540 -38.675 1.00 97.12 186 ALA A CA 1
ATOM 1488 C C . ALA A 1 186 ? 3.011 -5.650 -37.648 1.00 97.12 186 ALA A C 1
ATOM 1490 O O . ALA A 1 186 ? 3.717 -4.718 -38.026 1.00 97.12 186 ALA A O 1
ATOM 1491 N N . GLU A 1 187 ? 2.883 -5.963 -36.356 1.00 96.88 187 GLU A N 1
ATOM 1492 C CA . GLU A 1 187 ? 3.561 -5.221 -35.290 1.00 96.88 187 GLU A CA 1
ATOM 1493 C C . GLU A 1 187 ? 5.068 -5.480 -35.309 1.00 96.88 187 GLU A C 1
ATOM 1495 O O . GLU A 1 187 ? 5.870 -4.547 -35.252 1.00 96.88 187 GLU A O 1
ATOM 1500 N N . LEU A 1 188 ? 5.464 -6.746 -35.453 1.00 97.50 188 LEU A N 1
ATOM 1501 C CA . LEU A 1 188 ? 6.874 -7.101 -35.553 1.00 97.50 188 LEU A CA 1
ATOM 1502 C C . LEU A 1 188 ? 7.514 -6.486 -36.808 1.00 97.50 188 LEU A C 1
ATOM 1504 O O . LEU A 1 188 ? 8.626 -5.973 -36.744 1.00 97.50 188 LEU A O 1
ATOM 1508 N N . ALA A 1 189 ? 6.798 -6.471 -37.933 1.00 97.31 189 ALA A N 1
ATOM 1509 C CA . ALA A 1 189 ? 7.252 -5.836 -39.166 1.00 97.31 189 ALA A CA 1
ATOM 1510 C C . ALA A 1 189 ? 7.493 -4.332 -38.984 1.00 97.31 189 ALA A C 1
ATOM 1512 O O . ALA A 1 189 ? 8.568 -3.840 -39.324 1.00 97.31 189 ALA A O 1
ATOM 1513 N N . ARG A 1 190 ? 6.544 -3.627 -38.354 1.00 97.25 190 ARG A N 1
ATOM 1514 C CA . ARG A 1 190 ? 6.674 -2.204 -38.018 1.00 97.25 190 ARG A CA 1
ATOM 1515 C C . ARG A 1 190 ? 7.879 -1.924 -37.115 1.00 97.25 190 ARG A C 1
ATOM 1517 O O . ARG A 1 190 ? 8.577 -0.941 -37.338 1.00 97.25 190 ARG A O 1
ATOM 1524 N N . ARG A 1 191 ? 8.140 -2.787 -36.127 1.00 97.81 191 ARG A N 1
ATOM 1525 C CA . ARG A 1 191 ? 9.301 -2.683 -35.222 1.00 97.81 191 ARG A CA 1
ATOM 1526 C C . ARG A 1 191 ? 10.637 -2.881 -35.923 1.00 97.81 191 ARG A C 1
ATOM 1528 O O . ARG A 1 191 ? 11.598 -2.206 -35.581 1.00 97.81 191 ARG A O 1
ATOM 1535 N N . LEU A 1 192 ? 10.707 -3.820 -36.863 1.00 97.12 192 LEU A N 1
ATOM 1536 C CA . LEU A 1 192 ? 11.955 -4.207 -37.525 1.00 97.12 192 LEU A CA 1
ATOM 1537 C C . LEU A 1 192 ? 12.224 -3.448 -38.833 1.00 97.12 192 LEU A C 1
ATOM 1539 O O . LEU A 1 192 ? 13.221 -3.729 -39.488 1.00 97.12 192 LEU A O 1
ATOM 1543 N N . GLY A 1 193 ? 11.332 -2.543 -39.252 1.00 96.62 193 GLY A N 1
ATOM 1544 C CA . GLY A 1 193 ? 11.432 -1.883 -40.559 1.00 96.62 193 GLY A CA 1
ATOM 1545 C C . GLY A 1 193 ? 11.244 -2.845 -41.742 1.00 96.62 193 GLY A C 1
ATOM 1546 O O . GLY A 1 193 ? 11.774 -2.616 -42.825 1.00 96.62 193 GLY A O 1
ATOM 1547 N N . LEU A 1 194 ? 10.507 -3.943 -41.543 1.00 96.69 194 LEU A N 1
ATOM 1548 C CA . LEU A 1 194 ? 10.224 -4.956 -42.564 1.00 96.69 194 LEU A CA 1
ATOM 1549 C C . LEU A 1 194 ? 8.773 -4.858 -43.053 1.00 96.69 194 LEU A C 1
ATOM 1551 O O . LEU A 1 194 ? 7.928 -4.198 -42.454 1.00 96.69 194 LEU A O 1
ATOM 1555 N N . ARG A 1 195 ? 8.458 -5.578 -44.135 1.00 97.50 195 ARG A N 1
ATOM 1556 C CA . ARG A 1 195 ? 7.071 -5.820 -44.562 1.00 97.50 195 ARG A CA 1
ATOM 1557 C C . ARG A 1 195 ? 6.456 -6.992 -43.786 1.00 97.50 195 ARG A C 1
ATOM 1559 O O . ARG A 1 195 ? 7.161 -7.948 -43.450 1.00 97.50 195 ARG A O 1
ATOM 1566 N N . ALA A 1 196 ? 5.149 -6.952 -43.526 1.00 97.19 196 ALA A N 1
ATOM 1567 C CA . ALA A 1 196 ? 4.441 -7.994 -42.768 1.00 97.19 196 ALA A CA 1
ATOM 1568 C C . ALA A 1 196 ? 4.508 -9.374 -43.449 1.00 97.19 196 ALA A C 1
ATOM 1570 O O . ALA A 1 196 ? 4.613 -10.411 -42.783 1.00 97.19 196 ALA A O 1
ATOM 1571 N N . GLU A 1 197 ? 4.530 -9.389 -44.779 1.00 97.69 197 GLU A N 1
ATOM 1572 C CA . GLU A 1 197 ? 4.688 -10.585 -45.603 1.00 97.69 197 GLU A CA 1
ATOM 1573 C C . GLU A 1 197 ? 6.073 -11.209 -45.403 1.00 97.69 197 GLU A C 1
ATOM 1575 O O . GLU A 1 197 ? 6.194 -12.430 -45.310 1.00 97.69 197 GLU A O 1
ATOM 1580 N N . THR A 1 198 ? 7.120 -10.386 -45.260 1.00 97.31 198 THR A N 1
ATOM 1581 C CA . THR A 1 198 ? 8.486 -10.858 -44.987 1.00 97.31 198 THR A CA 1
ATOM 1582 C C . THR A 1 198 ? 8.563 -11.571 -43.641 1.00 97.31 198 THR A C 1
ATOM 1584 O O . THR A 1 198 ? 9.128 -12.658 -43.569 1.00 97.31 198 THR A O 1
ATOM 1587 N N . VAL A 1 199 ? 7.957 -11.004 -42.594 1.00 97.25 199 VAL A N 1
ATOM 1588 C CA . VAL A 1 199 ? 7.904 -11.619 -41.254 1.00 97.25 199 VAL A CA 1
ATOM 1589 C C . VAL A 1 199 ? 7.140 -12.943 -41.292 1.00 97.25 199 VAL A C 1
ATOM 1591 O O . VAL A 1 199 ? 7.594 -13.943 -40.738 1.00 97.25 199 VAL A O 1
ATOM 1594 N N . THR A 1 200 ? 6.010 -12.979 -42.000 1.00 96.94 200 THR A N 1
ATOM 1595 C CA . THR A 1 200 ? 5.216 -14.203 -42.186 1.00 96.94 200 THR A CA 1
ATOM 1596 C C . THR A 1 200 ? 6.014 -15.276 -42.928 1.00 96.94 200 THR A C 1
ATOM 1598 O O . THR A 1 200 ? 6.034 -16.436 -42.515 1.00 96.94 200 THR A O 1
ATOM 1601 N N . ARG A 1 201 ? 6.751 -14.887 -43.976 1.00 96.94 201 ARG A N 1
ATOM 1602 C CA . ARG A 1 201 ? 7.659 -15.780 -44.701 1.00 96.94 201 ARG A CA 1
ATOM 1603 C C . ARG A 1 201 ? 8.788 -16.295 -43.811 1.00 96.94 201 ARG A C 1
ATOM 1605 O O . ARG A 1 201 ? 9.061 -17.486 -43.863 1.00 96.94 201 ARG A O 1
ATOM 1612 N N . TYR A 1 202 ? 9.407 -15.449 -42.984 1.00 97.00 202 TYR A N 1
ATOM 1613 C CA . TYR A 1 202 ? 10.453 -15.876 -42.046 1.00 97.00 202 TYR A CA 1
ATOM 1614 C C . TYR A 1 202 ? 9.936 -16.878 -41.010 1.00 97.00 202 TYR A C 1
ATOM 1616 O O . TYR A 1 202 ? 10.633 -17.836 -40.696 1.00 97.00 202 TYR A O 1
ATOM 1624 N N . ARG A 1 203 ? 8.702 -16.712 -40.517 1.00 95.94 203 ARG A N 1
ATOM 1625 C CA . ARG A 1 203 ? 8.074 -17.691 -39.611 1.00 95.94 203 ARG A CA 1
ATOM 1626 C C . ARG A 1 203 ? 7.838 -19.039 -40.286 1.00 95.94 203 ARG A C 1
ATOM 1628 O O . ARG A 1 203 ? 8.048 -20.069 -39.661 1.00 95.94 203 ARG A O 1
ATOM 1635 N N . LYS A 1 204 ? 7.402 -19.025 -41.549 1.00 96.81 204 LYS A N 1
ATOM 1636 C CA . LYS A 1 204 ? 7.069 -20.242 -42.301 1.00 96.81 204 LYS A CA 1
ATOM 1637 C C . LYS A 1 204 ? 8.304 -20.990 -42.808 1.00 96.81 204 LYS A C 1
ATOM 1639 O O . LYS A 1 204 ? 8.365 -22.207 -42.704 1.00 96.81 204 LYS A O 1
ATOM 1644 N N . ASN A 1 205 ? 9.259 -20.261 -43.381 1.00 96.44 205 ASN A N 1
ATOM 1645 C CA . ASN A 1 205 ? 10.363 -20.827 -44.160 1.00 96.44 205 ASN A CA 1
ATOM 1646 C C . ASN A 1 205 ? 11.728 -20.666 -43.472 1.00 96.44 205 ASN A C 1
ATOM 1648 O O . ASN A 1 205 ? 12.738 -21.098 -44.020 1.00 96.44 205 ASN A O 1
ATOM 1652 N N . GLY A 1 206 ? 11.775 -20.012 -42.310 1.00 93.19 206 GLY A N 1
ATOM 1653 C CA . GLY A 1 206 ? 13.018 -19.587 -41.677 1.00 93.19 206 GLY A CA 1
ATOM 1654 C C . GLY A 1 206 ? 13.567 -18.279 -42.253 1.00 93.19 206 GLY A C 1
ATOM 1655 O O . GLY A 1 206 ? 13.139 -17.776 -43.298 1.00 93.19 206 GLY A O 1
ATOM 1656 N N . VAL A 1 207 ? 14.525 -17.698 -41.531 1.00 93.12 207 VAL A N 1
ATOM 1657 C CA . VAL A 1 207 ? 15.281 -16.529 -41.992 1.00 93.12 207 VAL A CA 1
ATOM 1658 C C . VAL A 1 207 ? 16.381 -17.017 -42.939 1.00 93.12 207 VAL A C 1
ATOM 1660 O O . VAL A 1 207 ? 17.125 -17.918 -42.553 1.00 93.12 207 VAL A O 1
ATOM 1663 N N . PRO A 1 208 ? 16.517 -16.453 -44.155 1.00 89.56 208 PRO A N 1
ATOM 1664 C CA . PRO A 1 208 ? 17.620 -16.795 -45.045 1.00 89.56 208 PRO A CA 1
ATOM 1665 C C . PRO A 1 208 ? 18.966 -16.562 -44.354 1.00 89.56 208 PRO A C 1
ATOM 1667 O O . PRO A 1 208 ? 19.172 -15.494 -43.767 1.00 89.56 208 PRO A O 1
ATOM 1670 N N . SER A 1 209 ? 19.876 -17.533 -44.446 1.00 79.88 209 SER A N 1
ATOM 1671 C CA . SER A 1 209 ? 21.263 -17.348 -44.020 1.00 79.88 209 SER A CA 1
ATOM 1672 C C . SER A 1 209 ? 21.889 -16.201 -44.814 1.00 79.88 209 SER A C 1
ATOM 1674 O O . SER A 1 209 ? 21.661 -16.082 -46.021 1.00 79.88 209 SER A O 1
ATOM 1676 N N . CYS A 1 210 ? 22.607 -15.327 -44.111 1.00 59.31 210 CYS A N 1
ATOM 1677 C CA . CYS A 1 210 ? 23.419 -14.285 -44.733 1.00 59.31 210 CYS A CA 1
ATOM 1678 C C . CYS A 1 210 ? 24.704 -14.900 -45.281 1.00 59.31 210 CYS A C 1
ATOM 1680 O O . CYS A 1 210 ? 25.228 -15.808 -44.597 1.00 59.31 210 CYS A O 1
#

Sequence (210 aa):
MTTERWAEIARLLTAGPVSDTSVSKRLHCHKRDVGKVRRDLGLPKYRPPTRVWGRDDYERLSVPLTGGHRCWRGRYDEAGVPYANRVLTAYRLAFRVHYGREPVGRVQGTCRYKRCVAGEHLDDRIMRQAKAAEAKLTELPAAATWNGMDVVAIRRCLRGAAPYPPLDLREARFAFHFSNPEMPSAELARRLGLRAETVTRYRKNGVPSC

Foldseek 3Di:
DDPVVLVQLLVVVVVDQDALVRSCVVSVHDSVSSVVSCVVVVHDHRDPPDDDQADVLLPVQWDDDPPQFIDGNADADPVRFAASDPPHTLLQRQLCRPVVDGADADKDFQDPDPNTNHNVRIHGPVRVVVVVVVVVLDDDPCQDDDPNFRPNLLSCLQPNDDPRDAGDPVSLLVSLVVHDPPDQLPSSCNSHVHDSVVSVCCVVPNRDDD

pLDDT: mean 93.83, std 7.9, range [56.09, 98.69]

Radius of gyration: 32.16 Å; chains: 1; bounding box: 68×40×86 Å